Protein AF-Q1G147-F1 (afdb_monomer_lite)

Sequence (194 aa):
MKRQKSMYQVNEQDKTPEKQLNELEVSNLPEKEFRIMIVKMIQDLGKRMEVKIKKMQEMFNKDLEELKNEHLEELKNKQTEMNNTITEMKNTLEGINSRITEAEERISDLEDRKVEFTASEQNKEERMKRNEDSLRDFWNNIKRTNIHIIGVLEGEEREIVPEKISEVIIVKNFPNMGKETATQVQKHRESQAG

Radius of gyration: 64.69 Å; chains: 1; bounding box: 109×34×164 Å

Secondary structure (DSSP, 8-state):
-------------------PPPHHHHTTS-HHHHHHHHHHHHHHHHHHHHHHHHHHHHHHHHHHHHHHHHHHHHHHHHHHHHHHHHHHHHHHHHHHHHHHHHHHHHHHHHHHHHHHHHHHHHHHHHHHHHHHHHHHHHHHHHHTTPPP---------S---HHHHHHHHHHHH-TTGGGT--------------

pLDDT: mean 84.5, std 16.96, range [40.28, 98.75]

Structure (mmCIF, N/CA/C/O backbone):
data_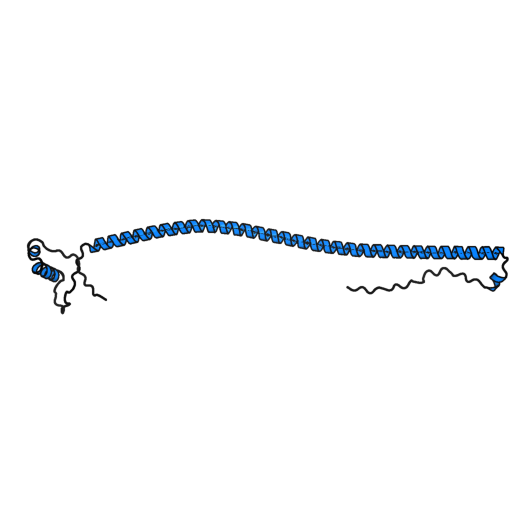AF-Q1G147-F1
#
_entry.id   AF-Q1G147-F1
#
loop_
_atom_site.group_PDB
_atom_site.id
_atom_site.type_symbol
_atom_site.label_atom_id
_atom_site.label_alt_id
_atom_site.label_comp_id
_atom_site.label_asym_id
_atom_site.label_entity_id
_atom_site.label_seq_id
_atom_site.pdbx_PDB_ins_code
_atom_site.Cartn_x
_atom_site.Cartn_y
_atom_site.Cartn_z
_atom_site.occupancy
_atom_site.B_iso_or_equiv
_atom_site.auth_seq_id
_atom_site.auth_comp_id
_atom_site.auth_asym_id
_atom_site.auth_atom_id
_atom_site.pdbx_PDB_model_num
ATOM 1 N N . MET A 1 1 ? -17.937 -16.036 24.895 1.00 40.28 1 MET A N 1
ATOM 2 C CA . MET A 1 1 ? -18.432 -17.187 25.688 1.00 40.28 1 MET A CA 1
ATOM 3 C C . MET A 1 1 ? -19.792 -16.825 26.267 1.00 40.28 1 MET A C 1
ATOM 5 O O . MET A 1 1 ? -19.917 -15.750 26.835 1.00 40.28 1 MET A O 1
ATOM 9 N N . LYS A 1 2 ? -20.825 -17.657 26.084 1.00 46.66 2 LYS A N 1
ATOM 10 C CA . LYS A 1 2 ? -22.154 -17.420 26.673 1.00 46.66 2 LYS A CA 1
ATOM 11 C C . LYS A 1 2 ? -22.087 -17.738 28.170 1.00 46.66 2 LYS A C 1
ATOM 13 O O . LYS A 1 2 ? -21.931 -18.905 28.518 1.00 46.66 2 LYS A O 1
ATOM 18 N N . ARG A 1 3 ? -22.186 -16.737 29.051 1.00 53.28 3 ARG A N 1
ATOM 19 C CA . ARG A 1 3 ? -22.356 -16.984 30.491 1.00 53.28 3 ARG A CA 1
ATOM 20 C C . ARG A 1 3 ? -23.831 -17.263 30.783 1.00 53.28 3 ARG A C 1
ATOM 22 O O . ARG A 1 3 ? -24.694 -16.420 30.551 1.00 53.28 3 ARG A O 1
ATOM 29 N N . GLN A 1 4 ? -24.101 -18.480 31.257 1.00 47.50 4 GLN A N 1
ATOM 30 C CA . GLN A 1 4 ? -25.338 -18.850 31.942 1.00 47.50 4 GLN A CA 1
ATOM 31 C C . GLN A 1 4 ? -25.603 -17.827 33.053 1.00 47.50 4 GLN A C 1
ATOM 33 O O . GLN A 1 4 ? -24.750 -17.619 33.914 1.00 47.50 4 GLN A O 1
ATOM 38 N N . LYS A 1 5 ? -26.781 -17.194 33.037 1.00 50.56 5 LYS A N 1
ATOM 39 C CA . LYS A 1 5 ? -27.277 -16.428 34.184 1.00 50.56 5 LYS A CA 1
ATOM 40 C C . LYS A 1 5 ? -27.421 -17.399 35.356 1.00 50.56 5 LYS A C 1
ATOM 42 O O . LYS A 1 5 ? -28.339 -18.216 35.363 1.00 50.56 5 LYS A O 1
ATOM 47 N N . SER A 1 6 ? -26.506 -17.324 36.319 1.00 44.97 6 SER A N 1
ATOM 48 C CA . SER A 1 6 ? -26.700 -17.935 37.630 1.00 44.97 6 SER A CA 1
ATOM 49 C C . SER A 1 6 ? -27.894 -17.239 38.276 1.00 44.97 6 SER A C 1
ATOM 51 O O . SER A 1 6 ? -27.830 -16.064 38.632 1.00 44.97 6 SER A O 1
ATOM 53 N N . MET A 1 7 ? -29.020 -17.945 38.343 1.00 41.78 7 MET A N 1
ATOM 54 C CA . MET A 1 7 ? -30.199 -17.537 39.094 1.00 41.78 7 MET A CA 1
ATOM 55 C C . MET A 1 7 ? -29.832 -17.661 40.573 1.00 41.78 7 MET A C 1
ATOM 57 O O . MET A 1 7 ? -29.929 -18.741 41.152 1.00 41.78 7 MET A O 1
ATOM 61 N N . TYR A 1 8 ? -29.298 -16.587 41.157 1.00 56.34 8 TYR A N 1
ATOM 62 C CA . TYR A 1 8 ? -28.877 -16.606 42.551 1.00 56.34 8 TYR A CA 1
ATOM 63 C C . TYR A 1 8 ? -30.103 -16.754 43.449 1.00 56.34 8 TYR A C 1
ATOM 65 O O . TYR A 1 8 ? -30.950 -15.867 43.553 1.00 56.34 8 TYR A O 1
ATOM 73 N N . GLN A 1 9 ? -30.181 -17.926 44.077 1.00 46.31 9 GLN A N 1
ATOM 74 C CA . GLN A 1 9 ? -31.035 -18.195 45.219 1.00 46.31 9 GLN A CA 1
ATOM 75 C C . GLN A 1 9 ? -30.699 -17.163 46.298 1.00 46.31 9 GLN A C 1
ATOM 77 O O . GLN A 1 9 ? -29.549 -17.042 46.722 1.00 46.31 9 GLN A O 1
ATOM 82 N N . VAL A 1 10 ? -31.701 -16.400 46.727 1.00 41.19 10 VAL A N 1
ATOM 83 C CA . VAL A 1 10 ? -31.601 -15.576 47.930 1.00 41.19 10 VAL A CA 1
ATOM 84 C C . VAL A 1 10 ? -31.345 -16.539 49.088 1.00 41.19 10 VAL A C 1
ATOM 86 O O . VAL A 1 10 ? -32.254 -17.241 49.519 1.00 41.19 10 VAL A O 1
ATOM 89 N N . ASN A 1 11 ? -30.098 -16.621 49.555 1.00 43.62 11 ASN A N 1
ATOM 90 C CA . ASN A 1 11 ? -29.750 -17.400 50.739 1.00 43.62 11 ASN A CA 1
ATOM 91 C C . ASN A 1 11 ? -30.577 -16.884 51.928 1.00 43.62 11 ASN A C 1
ATOM 93 O O . ASN A 1 11 ? -30.345 -15.780 52.425 1.00 43.62 11 ASN A O 1
ATOM 97 N N . GLU A 1 12 ? -31.523 -17.702 52.398 1.00 44.59 12 GLU A N 1
ATOM 98 C CA . GLU A 1 12 ? -32.353 -17.499 53.597 1.00 44.59 12 GLU A CA 1
ATOM 99 C C . GLU A 1 12 ? -31.551 -17.590 54.916 1.00 44.59 12 GLU A C 1
ATOM 101 O O . GLU A 1 12 ? -32.031 -18.134 55.911 1.00 44.59 12 GLU A O 1
ATOM 106 N N . GLN A 1 13 ? -30.306 -17.111 54.962 1.00 46.78 13 GLN A N 1
ATOM 107 C CA . GLN A 1 13 ? -29.441 -17.319 56.132 1.00 46.78 13 GLN A CA 1
ATOM 108 C C . GLN A 1 13 ? -29.465 -16.196 57.178 1.00 46.78 13 GLN A C 1
ATOM 110 O O . GLN A 1 13 ? -28.851 -16.352 58.224 1.00 46.78 13 GLN A O 1
ATOM 115 N N . ASP A 1 14 ? -30.261 -15.140 56.993 1.00 48.28 14 ASP A N 1
ATOM 116 C CA . ASP A 1 14 ? -30.548 -14.156 58.053 1.00 48.28 14 ASP A CA 1
ATOM 117 C C . ASP A 1 14 ? -31.973 -14.349 58.600 1.00 48.28 14 ASP A C 1
ATOM 119 O O . ASP A 1 14 ? -32.828 -13.461 58.518 1.00 48.28 14 ASP A O 1
ATOM 123 N N . LYS A 1 15 ? -32.264 -15.535 59.156 1.00 56.09 15 LYS A N 1
ATOM 124 C CA . LYS A 1 15 ? -33.464 -15.721 59.986 1.00 56.09 15 LYS A CA 1
ATOM 125 C C . LYS A 1 15 ? -33.225 -15.025 61.323 1.00 56.09 15 LYS A C 1
ATOM 127 O O . LYS A 1 15 ? -32.748 -15.619 62.285 1.00 56.09 15 LYS A O 1
ATOM 132 N N . THR A 1 16 ? -33.555 -13.735 61.375 1.00 53.16 16 THR A N 1
ATOM 133 C CA . THR A 1 16 ? -33.826 -13.068 62.653 1.00 53.16 16 THR A CA 1
ATOM 134 C C . THR A 1 16 ? -34.913 -13.885 63.362 1.00 53.16 16 THR A C 1
ATOM 136 O O . THR A 1 16 ? -35.882 -14.246 62.692 1.00 53.16 16 THR A O 1
ATOM 139 N N . PRO A 1 17 ? -34.782 -14.219 64.661 1.00 53.00 17 PRO A N 1
ATOM 140 C CA . PRO A 1 17 ? -35.748 -15.084 65.328 1.00 53.00 17 PRO A CA 1
ATOM 141 C C . PRO A 1 17 ? -37.148 -14.476 65.221 1.00 53.00 17 PRO A C 1
ATOM 143 O O . PRO A 1 17 ? -37.405 -13.399 65.764 1.00 53.00 17 PRO A O 1
ATOM 146 N N . GLU A 1 18 ? -38.049 -15.141 64.499 1.00 57.69 18 GLU A N 1
ATOM 147 C CA . GLU A 1 18 ? -39.461 -14.781 64.510 1.00 57.69 18 GLU A CA 1
ATOM 148 C C . GLU A 1 18 ? -40.001 -15.109 65.899 1.00 57.69 18 GLU A C 1
ATOM 150 O O . GLU A 1 18 ? -40.207 -16.270 66.250 1.00 57.69 18 GLU A O 1
ATOM 155 N N . LYS A 1 19 ? -40.207 -14.077 66.723 1.00 62.44 19 LYS A N 1
ATOM 156 C CA . LYS A 1 19 ? -41.013 -14.212 67.935 1.00 62.44 19 LYS A CA 1
ATOM 157 C C . LYS A 1 19 ? -42.451 -14.490 67.505 1.00 62.44 19 LYS A C 1
ATOM 159 O O . LYS A 1 19 ? -43.199 -13.560 67.212 1.00 62.44 19 LYS A O 1
ATOM 164 N N . GLN A 1 20 ? -42.813 -15.767 67.434 1.00 59.72 20 GLN A N 1
ATOM 165 C CA . GLN A 1 20 ? -44.201 -16.186 67.286 1.00 59.72 20 GLN A CA 1
ATOM 166 C C . GLN A 1 20 ? -44.942 -15.857 68.586 1.00 59.72 20 GLN A C 1
ATOM 168 O O . GLN A 1 20 ? -44.523 -16.275 69.664 1.00 59.72 20 GLN A O 1
ATOM 173 N N . LEU A 1 21 ? -45.998 -15.053 68.485 1.00 63.59 21 LEU A N 1
ATOM 174 C CA . LEU A 1 21 ? -46.881 -14.721 69.602 1.00 63.59 21 LEU A CA 1
ATOM 175 C C . LEU A 1 21 ? -48.012 -15.745 69.674 1.00 63.59 21 LEU A C 1
ATOM 177 O O . LEU A 1 21 ? -48.572 -16.130 68.650 1.00 63.59 21 LEU A O 1
ATOM 181 N N . ASN A 1 22 ? -48.347 -16.179 70.884 1.00 70.00 22 ASN A N 1
ATOM 182 C CA . ASN A 1 22 ? -49.469 -17.069 71.147 1.00 70.00 22 ASN A CA 1
ATOM 183 C C . ASN A 1 22 ? -50.779 -16.269 71.234 1.00 70.00 22 ASN A C 1
ATOM 185 O O . ASN A 1 22 ? -50.925 -15.309 71.987 1.00 70.00 22 ASN A O 1
ATOM 189 N N . GLU A 1 23 ? -51.763 -16.700 70.452 1.00 64.69 23 GLU A N 1
ATOM 190 C CA . GLU A 1 23 ? -53.055 -16.027 70.271 1.00 64.69 23 GLU A CA 1
ATOM 191 C C . GLU A 1 23 ? -53.826 -15.829 71.597 1.00 64.69 23 GLU A C 1
ATOM 193 O O . GLU A 1 23 ? -54.497 -14.815 71.781 1.00 64.69 23 GLU A O 1
ATOM 198 N N . LEU A 1 24 ? -53.638 -16.745 72.562 1.00 62.62 24 LEU A N 1
ATOM 199 C CA . LEU A 1 24 ? -54.273 -16.739 73.889 1.00 62.62 24 LEU A CA 1
ATOM 200 C C . LEU A 1 24 ? -53.704 -15.680 74.862 1.00 62.62 24 LEU A C 1
ATOM 202 O O . LEU A 1 24 ? -54.422 -15.216 75.747 1.00 62.62 24 LEU A O 1
ATOM 206 N N . GLU A 1 25 ? -52.428 -15.289 74.740 1.00 66.00 25 GLU A N 1
ATOM 207 C CA . GLU A 1 25 ? -51.867 -14.190 75.553 1.00 66.00 25 GLU A CA 1
ATOM 208 C C . GLU A 1 25 ? -52.259 -12.830 74.974 1.00 66.00 25 GLU A C 1
ATOM 210 O O . GLU A 1 25 ? -52.493 -11.884 75.724 1.00 66.00 25 GLU A O 1
ATOM 215 N N . VAL A 1 26 ? -52.405 -12.741 73.647 1.00 74.88 26 VAL A N 1
ATOM 216 C CA . VAL A 1 26 ? -52.803 -11.508 72.956 1.00 74.88 26 VAL A CA 1
ATOM 217 C C . VAL A 1 26 ? -54.247 -11.116 73.276 1.00 74.88 26 VAL A C 1
ATOM 219 O O . VAL A 1 26 ? -54.523 -9.933 73.476 1.00 74.88 26 VAL A O 1
ATOM 222 N N . SER A 1 27 ? -55.161 -12.088 73.377 1.00 73.25 27 SER A N 1
ATOM 223 C CA . SER A 1 27 ? -56.589 -11.847 73.638 1.00 73.25 27 SER A CA 1
ATOM 224 C C . SER A 1 27 ? -56.905 -11.346 75.053 1.00 73.25 27 SER A C 1
ATOM 226 O O . SER A 1 27 ? -57.997 -10.832 75.278 1.00 73.25 27 SER A O 1
ATOM 228 N N . ASN A 1 28 ? -55.975 -11.494 76.003 1.00 81.25 28 ASN A N 1
ATOM 229 C CA . ASN A 1 28 ? -56.163 -11.129 77.413 1.00 81.25 28 ASN A CA 1
ATOM 230 C C . ASN A 1 28 ? -55.449 -9.821 77.816 1.00 81.25 28 ASN A C 1
ATOM 232 O O . ASN A 1 28 ? -55.492 -9.434 78.985 1.00 81.25 28 ASN A O 1
ATOM 236 N N . LEU A 1 29 ? -54.785 -9.137 76.876 1.00 84.44 29 LEU A N 1
ATOM 237 C CA . LEU A 1 29 ? -54.038 -7.906 77.155 1.00 84.44 29 LEU A CA 1
ATOM 238 C C . LEU A 1 29 ? -54.965 -6.691 77.352 1.00 84.44 29 LEU A C 1
ATOM 240 O O . LEU A 1 29 ? -55.891 -6.483 76.565 1.00 84.44 29 LEU A O 1
ATOM 244 N N . PRO A 1 30 ? -54.678 -5.805 78.325 1.00 90.56 30 PRO A N 1
ATOM 245 C CA . PRO A 1 30 ? -55.293 -4.484 78.393 1.00 90.56 30 PRO A CA 1
ATOM 246 C C . PRO A 1 30 ? -55.032 -3.673 77.114 1.00 90.56 30 PRO A C 1
ATOM 248 O O . PRO A 1 30 ? -53.919 -3.662 76.588 1.00 90.56 30 PRO A O 1
ATOM 251 N N . GLU A 1 31 ? -56.022 -2.898 76.662 1.00 87.06 31 GLU A N 1
ATOM 252 C CA . GLU A 1 31 ? -55.984 -2.101 75.417 1.00 87.06 31 GLU A CA 1
ATOM 253 C C . GLU A 1 31 ? -54.691 -1.278 75.237 1.00 87.06 31 GLU A C 1
ATOM 255 O O . GLU A 1 31 ? -54.117 -1.197 74.149 1.00 87.06 31 GLU A O 1
ATOM 260 N N . LYS A 1 32 ? -54.188 -0.668 76.319 1.00 89.88 32 LYS A N 1
ATOM 261 C CA . LYS A 1 32 ? -52.950 0.126 76.293 1.00 89.88 32 LYS A CA 1
ATOM 262 C C . LYS A 1 32 ? -51.723 -0.731 75.960 1.00 89.88 32 LYS A C 1
ATOM 264 O O . LYS A 1 32 ? -50.854 -0.287 75.212 1.00 89.88 32 LYS A O 1
ATOM 269 N N . GLU A 1 33 ? -51.645 -1.936 76.513 1.00 87.12 33 GLU A N 1
ATOM 270 C CA . GLU A 1 33 ? -50.535 -2.867 76.295 1.00 87.12 33 GLU A CA 1
ATOM 271 C C . GLU A 1 33 ? -50.604 -3.482 74.898 1.00 87.12 33 GLU A C 1
ATOM 273 O O . GLU A 1 33 ? -49.581 -3.557 74.214 1.00 87.12 33 GLU A O 1
ATOM 278 N N . PHE A 1 34 ? -51.814 -3.794 74.425 1.00 87.12 34 PHE A N 1
ATOM 279 C CA . PHE A 1 34 ? -52.052 -4.219 73.048 1.00 87.12 34 PHE A CA 1
ATOM 280 C C . PHE A 1 34 ? -51.566 -3.16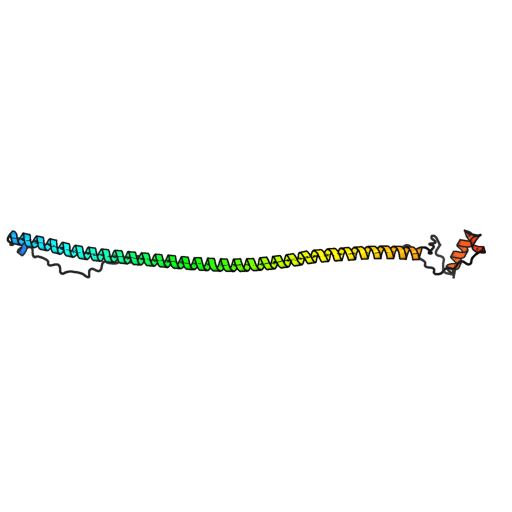7 72.037 1.00 87.12 34 PHE A C 1
ATOM 282 O O . PHE A 1 34 ? -50.791 -3.480 71.132 1.00 87.12 34 PHE A O 1
ATOM 289 N N . ARG A 1 35 ? -51.912 -1.885 72.232 1.00 90.50 35 ARG A N 1
ATOM 290 C CA . ARG A 1 35 ? -51.420 -0.786 71.375 1.00 90.50 35 ARG A CA 1
ATOM 291 C C . ARG A 1 35 ? -49.896 -0.677 71.372 1.00 90.50 35 ARG A C 1
ATOM 293 O O . ARG A 1 35 ? -49.302 -0.496 70.311 1.00 90.50 35 ARG A O 1
ATOM 300 N N . ILE A 1 36 ? -49.252 -0.808 72.535 1.00 91.25 36 ILE A N 1
ATOM 301 C CA . ILE A 1 36 ? -47.783 -0.791 72.643 1.00 91.25 36 ILE A CA 1
ATOM 302 C C . ILE A 1 36 ? -47.168 -1.971 71.878 1.00 91.25 36 ILE A C 1
ATOM 304 O O . ILE A 1 36 ? -46.153 -1.796 71.200 1.00 91.25 36 ILE A O 1
ATOM 308 N N . MET A 1 37 ? -47.772 -3.157 71.962 1.00 88.44 37 MET A N 1
ATOM 309 C CA . MET A 1 37 ? -47.321 -4.344 71.237 1.00 88.44 37 MET A CA 1
ATOM 310 C C . MET A 1 37 ? -47.401 -4.150 69.718 1.00 88.44 37 MET A C 1
ATOM 312 O O . MET A 1 37 ? -46.406 -4.388 69.035 1.00 88.44 37 MET A O 1
ATOM 316 N N . ILE A 1 38 ? -48.521 -3.635 69.195 1.00 89.25 38 ILE A N 1
ATOM 317 C CA . ILE A 1 38 ? -48.683 -3.336 67.761 1.00 89.25 38 ILE A CA 1
ATOM 318 C C . ILE A 1 38 ? -47.632 -2.329 67.280 1.00 89.25 38 ILE A C 1
ATOM 320 O O . ILE A 1 38 ? -46.985 -2.550 66.256 1.00 89.25 38 ILE A O 1
ATOM 324 N N . VAL A 1 39 ? -47.398 -1.252 68.038 1.00 92.88 39 VAL A N 1
ATOM 325 C CA . VAL A 1 39 ? -46.371 -0.255 67.691 1.00 92.88 39 VAL A CA 1
ATOM 326 C C . VAL A 1 39 ? -44.980 -0.891 67.629 1.00 92.88 39 VAL A C 1
ATOM 328 O O . VAL A 1 39 ? -44.249 -0.651 66.667 1.00 92.88 39 VAL A O 1
ATOM 331 N N . LYS A 1 40 ? -44.618 -1.742 68.599 1.00 90.56 40 LYS A N 1
ATOM 332 C CA . LYS A 1 40 ? -43.333 -2.464 68.591 1.00 90.56 40 LYS A CA 1
ATOM 333 C C . LYS A 1 40 ? -43.206 -3.394 67.383 1.00 90.56 40 LYS A C 1
ATOM 335 O O . LYS A 1 40 ? -42.168 -3.389 66.730 1.00 90.56 40 LYS A O 1
ATOM 340 N N . MET A 1 41 ? -44.262 -4.131 67.038 1.00 88.44 41 MET A N 1
ATOM 341 C CA . MET A 1 41 ? -44.270 -5.011 65.863 1.00 88.44 41 MET A CA 1
ATOM 342 C C . MET A 1 41 ? -44.056 -4.244 64.557 1.00 88.44 41 MET A C 1
ATOM 344 O O . MET A 1 41 ? -43.255 -4.669 63.724 1.00 88.44 41 MET A O 1
ATOM 348 N N . ILE A 1 42 ? -44.733 -3.104 64.391 1.00 91.62 42 ILE A N 1
ATOM 349 C CA . ILE A 1 42 ? -44.577 -2.239 63.215 1.00 91.62 42 ILE A CA 1
ATOM 350 C C . ILE A 1 42 ? -43.152 -1.675 63.151 1.00 91.62 42 ILE A C 1
ATOM 352 O O . ILE A 1 42 ? -42.536 -1.692 62.087 1.00 91.62 42 ILE A O 1
ATOM 356 N N . GLN A 1 43 ? -42.597 -1.223 64.280 1.00 93.25 43 GLN A N 1
ATOM 357 C CA . GLN A 1 43 ? -41.217 -0.729 64.347 1.00 93.25 43 GLN A CA 1
ATOM 358 C C . GLN A 1 43 ? -40.194 -1.818 64.001 1.00 93.25 43 GLN A C 1
ATOM 360 O O . GLN A 1 43 ? -39.265 -1.565 63.233 1.00 93.25 43 GLN A O 1
ATOM 365 N N . ASP A 1 44 ? -40.364 -3.030 64.529 1.00 90.94 44 ASP A N 1
ATOM 366 C CA . ASP A 1 44 ? -39.476 -4.157 64.240 1.00 90.94 44 ASP A CA 1
ATOM 367 C C . ASP A 1 44 ? -39.580 -4.594 62.774 1.00 90.94 44 ASP A C 1
ATOM 369 O O . ASP A 1 44 ? -38.563 -4.888 62.143 1.00 90.94 44 ASP A O 1
ATOM 373 N N . LEU A 1 45 ? -40.788 -4.585 62.200 1.00 92.06 45 LEU A N 1
ATOM 374 C CA . LEU A 1 45 ? -40.990 -4.825 60.772 1.00 92.06 45 LEU A CA 1
ATOM 375 C C . LEU A 1 45 ? -40.290 -3.755 59.924 1.00 92.06 45 LEU A C 1
ATOM 377 O O . LEU A 1 45 ? -39.575 -4.109 58.987 1.00 92.06 45 LEU A O 1
ATOM 381 N N . GLY A 1 46 ? -40.432 -2.476 60.287 1.00 94.75 46 GLY A N 1
ATOM 382 C CA . GLY A 1 46 ? -39.759 -1.358 59.625 1.00 94.75 46 GLY A CA 1
ATOM 383 C C . GLY A 1 46 ? -38.237 -1.514 59.622 1.00 94.75 46 GLY A C 1
ATOM 384 O O . GLY A 1 46 ? -37.619 -1.436 58.563 1.00 94.75 46 GLY A O 1
ATOM 385 N N . LYS A 1 47 ? -37.637 -1.855 60.771 1.00 94.88 47 LYS A N 1
ATOM 386 C CA . LYS A 1 47 ? -36.190 -2.124 60.880 1.00 94.88 47 LYS A CA 1
ATOM 387 C C . LYS A 1 47 ? -35.751 -3.295 59.998 1.00 94.88 47 LYS A C 1
ATOM 389 O O . LYS A 1 47 ? -34.748 -3.192 59.295 1.00 94.88 47 LYS A O 1
ATOM 394 N N . ARG A 1 48 ? -36.500 -4.409 60.001 1.00 92.75 48 ARG A N 1
ATOM 395 C CA . ARG A 1 48 ? -36.197 -5.573 59.145 1.00 92.75 48 ARG A CA 1
ATOM 396 C C . ARG A 1 48 ? -36.280 -5.223 57.659 1.00 92.75 48 ARG A C 1
ATOM 398 O O . ARG A 1 48 ? -35.432 -5.663 56.883 1.00 92.75 48 ARG A O 1
ATOM 405 N N . MET A 1 49 ? -37.284 -4.442 57.260 1.00 95.88 49 MET A N 1
ATOM 406 C CA . MET A 1 49 ? -37.422 -3.964 55.883 1.00 95.88 49 MET A CA 1
ATOM 407 C C . MET A 1 49 ? -36.267 -3.045 55.492 1.00 95.88 49 MET A C 1
ATOM 409 O O . MET A 1 49 ? -35.699 -3.225 54.420 1.00 95.88 49 MET A O 1
ATOM 413 N N . GLU A 1 50 ? -35.873 -2.117 56.363 1.00 96.19 50 GLU A N 1
ATOM 414 C CA . GLU A 1 50 ? -34.771 -1.194 56.095 1.00 96.19 50 GLU A CA 1
ATOM 415 C C . GLU A 1 50 ? -33.444 -1.933 55.869 1.00 96.19 50 GLU A C 1
ATOM 417 O O . GLU A 1 50 ? -32.735 -1.645 54.906 1.00 96.19 50 GLU A O 1
ATOM 422 N N . VAL A 1 51 ? -33.136 -2.943 56.692 1.00 95.56 51 VAL A N 1
ATOM 423 C CA . VAL A 1 51 ? -31.942 -3.788 56.507 1.00 95.56 51 VAL A CA 1
ATOM 424 C C . VAL A 1 51 ? -31.993 -4.540 55.173 1.00 95.56 51 VAL A C 1
ATOM 426 O O . VAL A 1 51 ? -31.000 -4.563 54.446 1.00 95.56 51 VAL A O 1
ATOM 429 N N . LYS A 1 52 ? -33.147 -5.120 54.809 1.00 94.81 52 LYS A N 1
ATOM 430 C CA . LYS A 1 52 ? -33.313 -5.809 53.516 1.00 94.81 52 LYS A CA 1
ATOM 431 C C . LYS A 1 52 ? -33.148 -4.856 52.327 1.00 94.81 52 LYS A C 1
ATOM 433 O O . LYS A 1 52 ? -32.501 -5.233 51.353 1.00 94.81 52 LYS A O 1
ATOM 438 N N . ILE A 1 53 ? -33.688 -3.638 52.410 1.00 96.81 53 ILE A N 1
ATOM 439 C CA . ILE A 1 53 ? -33.546 -2.608 51.369 1.00 96.81 53 ILE A CA 1
ATOM 440 C C . ILE A 1 53 ? -32.079 -2.195 51.220 1.00 96.81 53 ILE A C 1
ATOM 442 O O . ILE A 1 53 ? -31.580 -2.176 50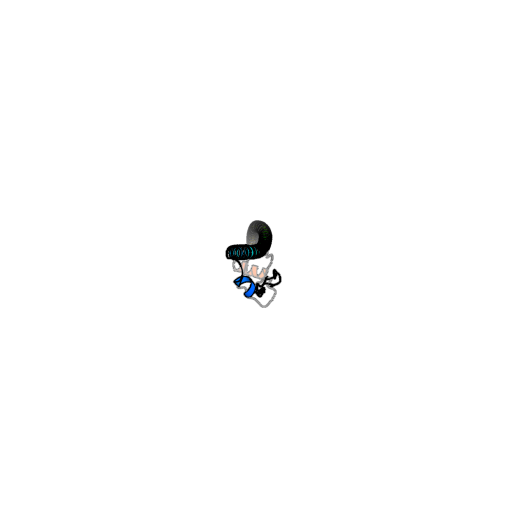.098 1.00 96.81 53 ILE A O 1
ATOM 446 N N . LYS A 1 54 ? -31.367 -1.940 52.326 1.00 96.75 54 LYS A N 1
ATOM 447 C CA . LYS A 1 54 ? -29.935 -1.593 52.291 1.00 96.75 54 LYS A CA 1
ATOM 448 C C . LYS A 1 54 ? -29.098 -2.700 51.652 1.00 96.75 54 LYS A C 1
ATOM 450 O O . LYS A 1 54 ? -28.353 -2.430 50.718 1.00 96.75 54 LYS A O 1
ATOM 455 N N . LYS A 1 55 ? -29.299 -3.957 52.065 1.00 96.25 55 LYS A N 1
ATOM 456 C CA . LYS A 1 55 ? -28.596 -5.120 51.492 1.00 96.25 55 LYS A CA 1
ATOM 457 C C . LYS A 1 55 ? -28.865 -5.275 49.990 1.00 96.25 55 LYS A C 1
ATOM 459 O O . LYS A 1 55 ? -27.960 -5.587 49.222 1.00 96.25 55 LYS A O 1
ATOM 464 N N . MET A 1 56 ? -30.104 -5.027 49.563 1.00 96.88 56 MET A N 1
ATOM 465 C CA . MET A 1 56 ? -30.481 -5.043 48.149 1.00 96.88 56 MET A CA 1
ATOM 466 C C . MET A 1 56 ? -29.800 -3.912 47.366 1.00 96.88 56 MET A C 1
ATOM 468 O O . MET A 1 56 ? -29.272 -4.161 46.286 1.00 96.88 56 MET A O 1
ATOM 472 N N . GLN A 1 57 ? -29.772 -2.691 47.908 1.00 97.62 57 GLN A N 1
ATOM 473 C CA . GLN A 1 57 ? -29.072 -1.556 47.297 1.00 97.62 57 GLN A CA 1
ATOM 474 C C . GLN A 1 57 ? -27.566 -1.813 47.170 1.00 97.62 57 GLN A C 1
ATOM 476 O O . GLN A 1 57 ? -26.992 -1.541 46.121 1.00 97.62 57 GLN A O 1
ATOM 481 N N . GLU A 1 58 ? -26.933 -2.372 48.203 1.00 97.00 58 GLU A N 1
ATOM 482 C CA . GLU A 1 58 ? -25.512 -2.737 48.182 1.00 97.00 58 GLU A CA 1
ATOM 483 C C . GLU A 1 58 ? -25.205 -3.783 47.105 1.00 97.00 58 GLU A C 1
ATOM 485 O O . GLU A 1 58 ? -24.255 -3.605 46.342 1.00 97.00 58 GLU A O 1
ATOM 490 N N . MET A 1 59 ? -26.030 -4.832 46.990 1.00 96.38 59 MET A N 1
ATOM 491 C CA . MET A 1 59 ? -25.900 -5.822 45.916 1.00 96.38 59 MET A CA 1
ATOM 492 C C . MET A 1 59 ? -26.042 -5.187 44.530 1.00 96.38 59 MET A C 1
ATOM 494 O O . MET A 1 59 ? -25.175 -5.387 43.687 1.00 96.38 59 MET A O 1
ATOM 498 N N . PHE A 1 60 ? -27.090 -4.388 44.299 1.00 96.81 60 PHE A N 1
ATOM 499 C CA . PHE A 1 60 ? -27.295 -3.744 42.999 1.00 96.81 60 PHE A CA 1
ATOM 500 C C . PHE A 1 60 ? -26.148 -2.806 42.621 1.00 96.81 60 PHE A C 1
ATOM 502 O O . PHE A 1 60 ? -25.718 -2.801 41.471 1.00 96.81 60 PHE A O 1
ATOM 509 N N . ASN A 1 61 ? -25.637 -2.028 43.576 1.00 97.38 61 ASN A N 1
ATOM 510 C CA . ASN A 1 61 ? -24.508 -1.134 43.331 1.00 97.38 61 ASN A CA 1
ATOM 511 C C . ASN A 1 61 ? -23.235 -1.915 43.000 1.00 97.38 61 ASN A C 1
ATOM 513 O O . ASN A 1 61 ? -22.494 -1.520 42.102 1.00 97.38 61 ASN A O 1
ATOM 517 N N . LYS A 1 62 ? -22.995 -3.032 43.696 1.00 97.31 62 LYS A N 1
ATOM 518 C CA . LYS A 1 62 ? -21.857 -3.907 43.419 1.00 97.31 62 LYS A CA 1
ATOM 519 C C . LYS A 1 62 ? -21.946 -4.512 42.017 1.00 97.31 62 LYS A C 1
ATOM 521 O O . LYS A 1 62 ? -20.987 -4.390 41.262 1.00 97.31 62 LYS A O 1
ATOM 526 N N . ASP A 1 63 ? -23.090 -5.086 41.653 1.00 96.88 63 ASP A N 1
ATOM 527 C CA . ASP A 1 63 ? -23.302 -5.682 40.328 1.00 96.88 63 ASP A CA 1
ATOM 528 C C . ASP A 1 63 ? -23.151 -4.635 39.210 1.00 96.88 63 ASP A C 1
ATOM 530 O O . ASP A 1 63 ? -22.593 -4.916 38.148 1.00 96.88 63 ASP A O 1
ATOM 534 N N . LEU A 1 64 ? -23.619 -3.404 39.449 1.00 97.62 64 LEU A N 1
ATOM 535 C CA . LEU A 1 64 ? -23.500 -2.301 38.497 1.00 97.62 64 LEU A CA 1
ATOM 536 C C . LEU A 1 64 ? -22.047 -1.845 38.313 1.00 97.62 64 LEU A C 1
ATOM 538 O O . LEU A 1 64 ? -21.626 -1.608 37.180 1.00 97.62 64 LEU A O 1
ATOM 542 N N . GLU A 1 65 ? -21.274 -1.744 39.395 1.00 97.38 65 GLU A N 1
ATOM 543 C CA . GLU A 1 65 ? -19.845 -1.423 39.316 1.00 97.38 65 GLU A CA 1
ATOM 544 C C . GLU A 1 65 ? -19.037 -2.554 38.667 1.00 97.38 65 GLU A C 1
ATOM 546 O O . GLU A 1 65 ? -18.171 -2.283 37.837 1.00 97.38 65 GLU A O 1
ATOM 551 N N . GLU A 1 66 ? -19.338 -3.821 38.962 1.00 97.50 66 GLU A N 1
ATOM 552 C CA . GLU A 1 66 ? -18.697 -4.962 38.295 1.00 97.50 66 GLU A CA 1
ATOM 553 C C . GLU A 1 66 ? -18.955 -4.946 36.783 1.00 97.50 66 GLU A C 1
ATOM 555 O O . GLU A 1 66 ? -18.004 -5.004 36.001 1.00 97.50 66 GLU A O 1
ATOM 560 N N . LEU A 1 67 ? -20.212 -4.764 36.360 1.00 97.38 67 LEU A N 1
ATOM 561 C CA . LEU A 1 67 ? -20.577 -4.685 34.943 1.00 97.38 67 LEU A CA 1
ATOM 562 C C . LEU A 1 67 ? -19.891 -3.508 34.235 1.00 97.38 67 LEU A C 1
ATOM 564 O O . LEU A 1 67 ? -19.408 -3.633 33.108 1.00 97.38 67 LEU A O 1
ATOM 568 N N . LYS A 1 68 ? -19.847 -2.347 34.894 1.00 98.06 68 LYS A N 1
ATOM 569 C CA . LYS A 1 68 ? -19.199 -1.145 34.363 1.00 98.06 68 LYS A CA 1
ATOM 570 C C . LYS A 1 68 ? -17.699 -1.358 34.180 1.00 98.06 68 LYS A C 1
ATOM 572 O O . LYS A 1 68 ? -17.164 -0.970 33.143 1.00 98.06 68 LYS A O 1
ATOM 577 N N . ASN A 1 69 ? -17.037 -1.980 35.152 1.00 97.56 69 ASN A N 1
ATOM 578 C CA . ASN A 1 69 ? -15.610 -2.276 35.077 1.00 97.56 69 ASN A CA 1
ATOM 579 C C . ASN A 1 69 ? -15.305 -3.324 33.998 1.00 97.56 69 ASN A C 1
ATOM 581 O O . ASN A 1 69 ? -14.364 -3.130 33.233 1.00 97.56 69 ASN A O 1
ATOM 585 N N . GLU A 1 70 ? -16.121 -4.376 33.867 1.00 97.69 70 GLU A N 1
ATOM 586 C CA . GLU A 1 70 ? -15.965 -5.391 32.812 1.00 97.69 70 GLU A CA 1
ATOM 587 C C . GLU A 1 70 ? -16.073 -4.765 31.412 1.00 97.69 70 GLU A C 1
ATOM 589 O O . GLU A 1 70 ? -15.182 -4.944 30.580 1.00 97.69 70 GLU A O 1
ATOM 594 N N . HIS A 1 71 ? -17.107 -3.952 31.167 1.00 97.56 71 HIS A N 1
ATOM 595 C CA . HIS A 1 71 ? -17.259 -3.250 29.889 1.00 97.56 71 HIS A CA 1
ATOM 596 C C . HIS A 1 71 ? -16.144 -2.229 29.630 1.00 97.56 71 HIS A C 1
ATOM 598 O O . HIS A 1 71 ? -15.710 -2.068 28.488 1.00 97.56 71 HIS A O 1
ATOM 604 N N . LEU A 1 72 ? -15.677 -1.525 30.666 1.00 98.25 72 LEU A N 1
ATOM 605 C CA . LEU A 1 72 ? -14.591 -0.557 30.530 1.00 98.25 72 LEU A CA 1
ATOM 606 C C . LEU A 1 72 ? -13.279 -1.243 30.131 1.00 98.25 72 LEU A C 1
ATOM 608 O O . LEU A 1 72 ? -12.582 -0.750 29.245 1.00 98.25 72 LEU A O 1
ATOM 612 N N . GLU A 1 73 ? -12.954 -2.377 30.749 1.00 97.69 73 GLU A N 1
ATOM 613 C CA . GLU A 1 73 ? -11.766 -3.156 30.395 1.00 97.69 73 GLU A CA 1
ATOM 614 C C . GLU A 1 73 ? -11.875 -3.757 28.987 1.00 97.69 73 GLU A C 1
ATOM 616 O O . GLU A 1 73 ? -10.913 -3.703 28.221 1.00 97.69 73 GLU A O 1
ATOM 621 N N . GLU A 1 74 ? -13.054 -4.235 28.574 1.00 98.06 74 GLU A N 1
ATOM 622 C CA . GLU A 1 74 ? -13.262 -4.696 27.196 1.00 98.06 74 GLU A CA 1
ATOM 623 C C . GLU A 1 74 ? -13.030 -3.570 26.173 1.00 98.06 74 GLU A C 1
ATOM 625 O O . GLU A 1 74 ? -12.366 -3.776 25.153 1.00 98.06 74 GLU A O 1
ATOM 630 N N . LEU A 1 75 ? -13.532 -2.362 26.450 1.00 98.19 75 LEU A N 1
ATOM 631 C CA . LEU A 1 75 ? -13.318 -1.195 25.591 1.00 98.19 75 LEU A CA 1
ATOM 632 C C . LEU A 1 75 ? -11.841 -0.789 25.521 1.00 98.19 75 LEU A C 1
ATOM 634 O O . LEU A 1 75 ? -11.344 -0.520 24.427 1.00 98.19 75 LEU A O 1
ATOM 638 N N . LYS A 1 76 ? -11.123 -0.786 26.650 1.00 98.38 76 LYS A N 1
ATOM 639 C CA . LYS A 1 76 ? -9.679 -0.492 26.685 1.00 98.38 76 LYS A CA 1
ATOM 640 C C . LYS A 1 76 ? -8.861 -1.510 25.894 1.00 98.38 76 LYS A C 1
ATOM 642 O O . LYS A 1 76 ? -7.939 -1.122 25.173 1.00 98.38 76 LYS A O 1
ATOM 647 N N . ASN A 1 77 ? -9.206 -2.792 25.994 1.00 98.12 77 ASN A N 1
ATOM 648 C CA . ASN A 1 77 ? -8.527 -3.848 25.246 1.00 98.12 77 ASN A CA 1
ATOM 649 C C . ASN A 1 77 ? -8.733 -3.663 23.739 1.00 98.12 77 ASN A C 1
ATOM 651 O O . ASN A 1 77 ? -7.755 -3.591 22.998 1.00 98.12 77 ASN A O 1
ATOM 655 N N . LYS A 1 78 ? -9.979 -3.442 23.296 1.00 98.31 78 LYS A N 1
ATOM 656 C CA . LYS A 1 78 ? -10.285 -3.138 21.885 1.00 98.31 78 LYS A CA 1
ATOM 657 C C . LYS A 1 78 ? -9.574 -1.877 21.390 1.00 98.31 78 LYS A C 1
ATOM 659 O O . LYS A 1 78 ? -9.081 -1.842 20.266 1.00 98.31 78 LYS A O 1
ATOM 664 N N . GLN A 1 79 ? -9.498 -0.839 22.224 1.00 98.44 79 GLN A N 1
ATOM 665 C CA . GLN A 1 79 ? -8.771 0.386 21.892 1.00 98.44 79 GLN A CA 1
ATOM 666 C C . GLN A 1 79 ? -7.269 0.121 21.717 1.00 98.44 79 GLN A C 1
ATOM 668 O O . GLN A 1 79 ? -6.658 0.639 20.784 1.00 98.44 79 GLN A O 1
ATOM 673 N N . THR A 1 80 ? -6.679 -0.699 22.587 1.00 98.44 80 THR A N 1
ATOM 674 C CA . THR A 1 80 ? -5.264 -1.088 22.502 1.00 98.44 80 THR A CA 1
ATOM 675 C C . THR A 1 80 ? -4.978 -1.884 21.232 1.00 98.44 80 THR A C 1
ATOM 677 O O . THR A 1 80 ? -4.032 -1.563 20.517 1.00 98.44 80 THR A O 1
ATOM 680 N N . GLU A 1 81 ? -5.820 -2.867 20.903 1.00 98.38 81 GLU A N 1
ATOM 681 C CA . GLU A 1 81 ? -5.713 -3.638 19.657 1.00 98.38 81 GLU A CA 1
ATOM 682 C C . GLU A 1 81 ? -5.765 -2.725 18.427 1.00 98.38 81 GLU A C 1
ATOM 684 O O . GLU A 1 81 ? -4.890 -2.792 17.565 1.00 98.38 81 GLU A O 1
ATOM 689 N N . MET A 1 82 ? -6.730 -1.802 18.388 1.00 98.50 82 MET A N 1
ATOM 690 C CA . MET A 1 82 ? -6.860 -0.838 17.295 1.00 98.50 82 MET A CA 1
ATOM 691 C C . MET A 1 82 ? -5.620 0.059 17.161 1.00 98.50 82 MET A C 1
ATOM 693 O O . MET A 1 82 ? -5.142 0.283 16.050 1.00 98.50 82 MET A O 1
ATOM 697 N N . ASN A 1 83 ? -5.063 0.543 18.273 1.00 98.50 83 ASN A N 1
ATOM 698 C CA . ASN A 1 83 ? -3.845 1.358 18.262 1.00 98.50 83 ASN A CA 1
ATOM 699 C C . ASN A 1 83 ? -2.623 0.581 17.746 1.00 98.50 83 ASN A C 1
ATOM 701 O O . ASN A 1 83 ? -1.803 1.142 17.012 1.00 98.50 83 ASN A O 1
ATOM 705 N N . ASN A 1 84 ? -2.511 -0.705 18.091 1.00 98.50 84 ASN A N 1
ATOM 706 C CA . ASN A 1 84 ? -1.451 -1.570 17.575 1.00 98.50 84 ASN A CA 1
ATOM 707 C C . ASN A 1 84 ? -1.577 -1.725 16.054 1.00 98.50 84 ASN A C 1
ATOM 709 O O . ASN A 1 84 ? -0.611 -1.470 15.337 1.00 98.50 84 ASN A O 1
ATOM 713 N N . THR A 1 85 ? -2.780 -2.017 15.548 1.00 98.56 85 THR A N 1
ATOM 714 C CA . THR A 1 85 ? -3.037 -2.105 14.102 1.00 98.56 85 THR A CA 1
ATOM 715 C C . THR A 1 85 ? -2.731 -0.792 13.375 1.00 98.56 85 THR A C 1
ATOM 717 O O . THR A 1 85 ? -2.096 -0.805 12.323 1.00 98.56 85 THR A O 1
ATOM 720 N N . ILE A 1 86 ? -3.120 0.359 13.938 1.00 98.62 86 ILE A N 1
ATOM 721 C CA . ILE A 1 86 ? -2.791 1.679 13.369 1.00 98.62 86 ILE A CA 1
ATOM 722 C C . ILE A 1 86 ? -1.271 1.877 13.289 1.00 98.62 86 ILE A C 1
ATOM 724 O O . ILE A 1 86 ? -0.762 2.400 12.297 1.00 98.62 86 ILE A O 1
ATOM 728 N N . THR A 1 87 ? -0.535 1.442 14.312 1.00 98.56 87 THR A N 1
ATOM 729 C CA . THR A 1 87 ? 0.930 1.550 14.352 1.00 98.56 87 THR A CA 1
ATOM 730 C C . THR A 1 87 ? 1.587 0.673 13.285 1.00 98.56 87 THR A C 1
ATOM 732 O O . THR A 1 87 ? 2.468 1.137 12.563 1.00 98.56 87 THR A O 1
ATOM 735 N N . GLU A 1 88 ? 1.127 -0.567 13.116 1.00 98.56 88 GLU A N 1
ATOM 736 C CA . GLU A 1 88 ? 1.605 -1.470 12.061 1.00 98.56 88 GLU A CA 1
ATOM 737 C C . GLU A 1 88 ? 1.328 -0.920 10.654 1.00 98.56 88 GLU A C 1
ATOM 739 O O . GLU A 1 88 ? 2.208 -0.945 9.786 1.00 98.56 88 GLU A O 1
ATOM 744 N N . MET A 1 89 ? 0.132 -0.361 10.436 1.00 98.69 89 MET A N 1
ATOM 745 C CA . MET A 1 89 ? -0.217 0.311 9.182 1.00 98.69 89 MET A CA 1
ATOM 746 C C . MET A 1 89 ? 0.713 1.493 8.908 1.00 98.69 89 MET A C 1
ATOM 748 O O . MET A 1 89 ? 1.218 1.625 7.794 1.00 98.69 89 MET A O 1
ATOM 752 N N . LYS A 1 90 ? 0.992 2.324 9.920 1.00 98.75 90 LYS A N 1
ATOM 753 C CA . LYS A 1 90 ? 1.905 3.466 9.795 1.00 98.75 90 LYS A CA 1
ATOM 754 C C . LYS A 1 90 ? 3.315 3.027 9.388 1.00 98.75 90 LYS A C 1
ATOM 756 O O . LYS A 1 90 ? 3.858 3.578 8.435 1.00 98.75 90 LYS A O 1
ATOM 761 N N . ASN A 1 91 ? 3.869 2.013 10.050 1.00 98.50 91 ASN A N 1
ATOM 762 C CA . ASN A 1 91 ? 5.203 1.490 9.731 1.00 98.50 91 ASN A CA 1
ATOM 763 C C . ASN A 1 91 ? 5.259 0.899 8.312 1.00 98.50 91 ASN A C 1
ATOM 765 O O . ASN A 1 91 ? 6.236 1.081 7.589 1.00 98.50 91 ASN A O 1
ATOM 769 N N . THR A 1 92 ? 4.191 0.216 7.889 1.00 98.69 92 THR A N 1
ATOM 770 C CA . THR A 1 92 ? 4.083 -0.329 6.528 1.00 98.69 92 THR A CA 1
ATOM 771 C C . THR A 1 92 ? 4.045 0.785 5.485 1.00 98.69 92 THR A C 1
ATOM 773 O O . THR A 1 92 ? 4.733 0.698 4.469 1.00 98.69 92 THR A O 1
ATOM 776 N N . LEU A 1 93 ? 3.271 1.846 5.736 1.00 98.75 93 LEU A N 1
ATOM 777 C CA . LEU A 1 93 ? 3.202 3.016 4.859 1.00 98.75 93 LEU A CA 1
ATOM 778 C C . LEU A 1 93 ? 4.553 3.725 4.750 1.00 98.75 93 LEU A C 1
ATOM 780 O O . LEU A 1 93 ? 4.953 4.084 3.647 1.00 98.75 93 LEU A O 1
ATOM 784 N N . GLU A 1 94 ? 5.276 3.874 5.858 1.00 98.69 94 GLU A N 1
ATOM 785 C CA . GLU A 1 94 ? 6.626 4.444 5.861 1.00 98.69 94 GLU A CA 1
ATOM 786 C C . GLU A 1 94 ? 7.592 3.600 5.017 1.00 98.69 94 GLU A C 1
ATOM 788 O O . GLU A 1 94 ? 8.272 4.134 4.141 1.00 98.69 94 GLU A O 1
ATOM 793 N N . GLY A 1 95 ? 7.570 2.272 5.178 1.00 98.69 95 GLY A N 1
ATOM 794 C CA . GLY A 1 95 ? 8.380 1.362 4.364 1.00 98.69 95 GLY A CA 1
ATOM 795 C C . GLY A 1 95 ? 8.025 1.384 2.871 1.00 98.69 95 GLY A C 1
ATOM 796 O O . GLY A 1 95 ? 8.911 1.290 2.021 1.00 98.69 95 GLY A O 1
ATOM 797 N N . ILE A 1 96 ? 6.741 1.533 2.524 1.00 98.75 96 ILE A N 1
ATOM 798 C CA . ILE A 1 96 ? 6.309 1.732 1.132 1.00 98.75 96 ILE A CA 1
ATOM 799 C C . ILE A 1 96 ? 6.846 3.062 0.598 1.00 98.75 96 ILE A C 1
ATOM 801 O O . ILE A 1 96 ? 7.372 3.091 -0.511 1.00 98.75 96 ILE A O 1
ATOM 805 N N . ASN A 1 97 ? 6.760 4.136 1.384 1.00 98.75 97 ASN A N 1
ATOM 806 C CA . ASN A 1 97 ? 7.217 5.458 0.975 1.00 98.75 97 ASN A CA 1
ATOM 807 C C . ASN A 1 97 ? 8.724 5.470 0.677 1.00 98.75 97 ASN A C 1
ATOM 809 O O . ASN A 1 97 ? 9.125 5.948 -0.378 1.00 98.75 97 ASN A O 1
ATOM 813 N N . SER A 1 98 ? 9.550 4.852 1.530 1.00 98.62 98 SER A N 1
ATOM 814 C CA . SER A 1 98 ? 10.992 4.714 1.270 1.00 98.62 98 SER A CA 1
ATOM 815 C C . SER A 1 98 ? 11.290 3.963 -0.031 1.00 98.62 98 SER A C 1
ATOM 817 O O . SER A 1 98 ? 12.154 4.378 -0.798 1.00 98.62 98 SER A O 1
ATOM 819 N N . ARG A 1 99 ? 10.555 2.879 -0.312 1.00 98.69 99 ARG A N 1
ATOM 820 C CA . ARG A 1 99 ? 10.714 2.105 -1.556 1.00 98.69 99 ARG A CA 1
ATOM 821 C C . ARG A 1 99 ? 10.290 2.892 -2.794 1.00 98.69 99 ARG A C 1
ATOM 823 O O . ARG A 1 99 ? 10.868 2.682 -3.856 1.00 98.69 99 ARG A O 1
ATOM 830 N N . ILE A 1 100 ? 9.274 3.747 -2.676 1.00 98.69 100 ILE A N 1
ATOM 831 C CA . ILE A 1 100 ? 8.848 4.639 -3.760 1.00 98.69 100 ILE A CA 1
ATOM 832 C C . ILE A 1 100 ? 9.952 5.652 -4.046 1.00 98.69 100 ILE A C 1
ATOM 834 O O . ILE A 1 100 ? 10.369 5.743 -5.193 1.00 98.69 100 ILE A O 1
ATOM 838 N N . THR A 1 101 ? 10.489 6.319 -3.022 1.00 98.62 101 THR A N 1
ATOM 839 C CA . THR A 1 101 ? 11.588 7.280 -3.197 1.00 98.62 101 THR A CA 1
ATOM 840 C C . THR A 1 101 ? 12.818 6.633 -3.841 1.00 98.62 101 THR A C 1
ATOM 842 O O . THR A 1 101 ? 13.357 7.171 -4.801 1.00 98.62 101 THR A O 1
ATOM 845 N N . GLU A 1 102 ? 13.216 5.433 -3.403 1.00 98.69 102 GLU A N 1
ATOM 846 C CA . GLU A 1 102 ? 14.322 4.697 -4.038 1.00 98.69 102 GLU A CA 1
ATOM 847 C C . GLU A 1 102 ? 14.022 4.365 -5.512 1.00 98.69 102 GLU A C 1
ATOM 849 O O . GLU A 1 102 ? 14.891 4.453 -6.381 1.00 98.69 102 GLU A O 1
ATOM 854 N N . ALA A 1 103 ? 12.785 3.966 -5.821 1.00 98.69 103 ALA A N 1
ATOM 855 C CA . ALA A 1 103 ? 12.381 3.678 -7.192 1.00 98.69 103 ALA A CA 1
ATOM 856 C C . ALA A 1 103 ? 12.369 4.941 -8.067 1.00 98.69 103 ALA A C 1
ATOM 8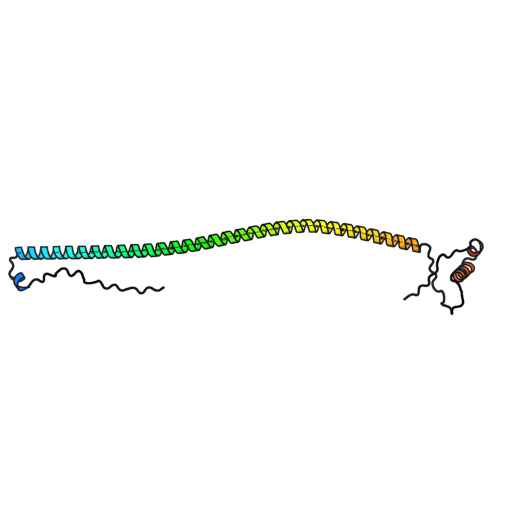58 O O . ALA A 1 103 ? 12.783 4.864 -9.222 1.00 98.69 103 ALA A O 1
ATOM 859 N N . GLU A 1 104 ? 11.934 6.082 -7.532 1.00 98.62 104 GLU A N 1
ATOM 860 C CA . GLU A 1 104 ? 11.956 7.381 -8.212 1.00 98.62 104 GLU A CA 1
ATOM 861 C C . GLU A 1 104 ? 13.389 7.807 -8.550 1.00 98.62 104 GLU A C 1
ATOM 863 O O . GLU A 1 104 ? 13.664 8.139 -9.703 1.00 98.62 104 GLU A O 1
ATOM 868 N N . GLU A 1 105 ? 14.321 7.705 -7.597 1.00 98.56 105 GLU A N 1
ATOM 869 C CA . GLU A 1 105 ? 15.746 7.986 -7.830 1.00 98.56 105 GLU A CA 1
ATOM 870 C C . GLU A 1 105 ? 16.322 7.083 -8.930 1.00 98.56 105 GLU A C 1
ATOM 872 O O . GLU A 1 105 ? 16.941 7.556 -9.884 1.00 98.56 105 GLU A O 1
ATOM 877 N N . ARG A 1 106 ? 16.042 5.775 -8.866 1.00 98.62 106 ARG A N 1
ATOM 878 C CA . ARG A 1 106 ? 16.491 4.818 -9.890 1.00 98.62 106 ARG A CA 1
ATOM 879 C C . ARG A 1 106 ? 15.903 5.101 -11.270 1.00 98.62 106 ARG A C 1
ATOM 881 O O . ARG A 1 106 ? 16.571 4.836 -12.269 1.00 98.62 106 ARG A O 1
ATOM 888 N N . ILE A 1 107 ? 14.655 5.562 -11.347 1.00 98.56 107 ILE A N 1
ATOM 889 C CA . ILE A 1 107 ? 14.030 5.952 -12.616 1.00 98.56 107 ILE A CA 1
ATOM 890 C C . ILE A 1 107 ? 14.726 7.196 -13.168 1.00 98.56 107 ILE A C 1
ATOM 892 O O . ILE A 1 107 ? 15.092 7.178 -14.340 1.00 98.56 107 ILE A O 1
ATOM 896 N N . SER A 1 108 ? 14.992 8.204 -12.333 1.00 98.44 108 SER A N 1
ATOM 897 C CA . SER A 1 108 ? 15.730 9.411 -12.732 1.00 98.44 108 SER A CA 1
ATOM 898 C C . SER A 1 108 ? 17.103 9.066 -13.323 1.00 98.44 108 SER A C 1
ATOM 900 O O . SER A 1 108 ? 17.429 9.493 -14.429 1.00 98.44 108 SER A O 1
ATOM 902 N N . ASP A 1 109 ? 17.873 8.203 -12.653 1.00 98.50 109 ASP A N 1
ATOM 903 C CA . ASP A 1 109 ? 19.181 7.749 -13.149 1.00 98.50 109 ASP A CA 1
ATOM 904 C C . ASP A 1 109 ? 19.084 7.030 -14.507 1.00 98.50 109 ASP A C 1
ATOM 906 O O . ASP A 1 109 ? 19.970 7.132 -15.363 1.00 98.50 109 ASP A O 1
ATOM 910 N N . LEU A 1 110 ? 18.022 6.244 -14.714 1.00 98.50 110 LEU A N 1
ATOM 911 C CA . LEU A 1 110 ? 17.791 5.539 -15.974 1.00 98.50 110 LEU A CA 1
ATOM 912 C C . LEU A 1 110 ? 17.362 6.485 -17.097 1.00 98.50 110 LEU A C 1
ATOM 914 O O . LEU A 1 110 ? 17.747 6.259 -18.247 1.00 98.50 110 LEU A O 1
ATOM 918 N N . GLU A 1 111 ? 16.589 7.523 -16.788 1.00 98.25 111 GLU A N 1
ATOM 919 C CA . GLU A 1 111 ? 16.211 8.562 -17.745 1.00 98.25 111 GLU A CA 1
ATOM 920 C C . GLU A 1 111 ? 17.444 9.318 -18.247 1.00 98.25 111 GLU A C 1
ATOM 922 O O . GLU A 1 111 ? 17.628 9.429 -19.464 1.00 98.25 111 GLU A O 1
ATOM 927 N N . ASP A 1 112 ? 18.349 9.709 -17.348 1.00 98.12 112 ASP A N 1
ATOM 928 C CA . ASP A 1 112 ? 19.609 10.365 -17.711 1.00 98.12 112 ASP A CA 1
ATOM 929 C C . ASP A 1 112 ? 20.488 9.461 -18.590 1.00 98.12 112 ASP A C 1
ATOM 931 O O . ASP A 1 112 ? 20.947 9.859 -19.668 1.00 98.12 112 ASP A O 1
ATOM 935 N N . ARG A 1 113 ? 20.657 8.190 -18.200 1.00 98.12 113 ARG A N 1
ATOM 936 C CA . ARG A 1 113 ? 21.415 7.205 -18.996 1.00 98.12 113 ARG A CA 1
ATOM 937 C C . ARG A 1 113 ? 20.811 6.968 -20.375 1.00 98.12 113 ARG A C 1
ATOM 939 O O . ARG A 1 113 ? 21.546 6.760 -21.340 1.00 98.12 113 ARG A O 1
ATOM 946 N N . LYS A 1 114 ? 19.482 6.976 -20.495 1.00 98.31 114 LYS A N 1
ATOM 947 C CA . LYS A 1 114 ? 18.795 6.812 -21.782 1.00 98.31 114 LYS A CA 1
ATOM 948 C C . LYS A 1 114 ? 19.116 7.970 -22.728 1.00 98.31 114 LYS A C 1
ATOM 950 O O . LYS A 1 114 ? 19.312 7.736 -23.925 1.00 98.31 114 LYS A O 1
ATOM 955 N N . VAL A 1 115 ? 19.178 9.199 -22.214 1.00 97.94 115 VAL A N 1
ATOM 956 C CA . VAL A 1 115 ? 19.563 10.375 -23.008 1.00 97.94 115 VAL A CA 1
ATOM 957 C C . VAL A 1 115 ? 21.000 10.226 -23.511 1.00 97.94 115 VAL A C 1
ATOM 959 O O . VAL A 1 115 ? 21.238 10.362 -24.713 1.00 97.94 115 VAL A O 1
ATOM 962 N N . GLU A 1 116 ? 21.938 9.861 -22.634 1.00 97.56 116 GLU A N 1
ATOM 963 C CA . GLU A 1 116 ? 23.338 9.627 -23.012 1.00 97.56 116 GLU A CA 1
ATOM 964 C C . GLU A 1 116 ? 23.474 8.514 -24.064 1.00 97.56 116 GLU A C 1
ATOM 966 O O . GLU A 1 116 ? 24.171 8.675 -25.071 1.00 97.56 116 GLU A O 1
ATOM 971 N N . PHE A 1 117 ? 22.765 7.398 -23.873 1.00 97.81 117 PHE A N 1
ATOM 972 C CA . PHE A 1 117 ? 22.760 6.283 -24.816 1.00 97.81 117 PHE A CA 1
ATOM 973 C C . PHE A 1 117 ? 22.264 6.714 -26.201 1.00 97.81 117 PHE A C 1
ATOM 975 O O . PHE A 1 117 ? 22.914 6.420 -27.203 1.00 97.81 117 PHE A O 1
ATOM 982 N N . THR A 1 118 ? 21.167 7.476 -26.254 1.00 97.88 118 THR A N 1
ATOM 983 C CA . THR A 1 118 ? 20.597 7.983 -27.512 1.00 97.88 118 THR A CA 1
ATOM 984 C C . THR A 1 118 ? 21.587 8.891 -28.245 1.00 97.88 118 THR A C 1
ATOM 986 O O . THR A 1 118 ? 21.787 8.744 -29.450 1.00 97.88 118 THR A O 1
ATOM 989 N N . ALA A 1 119 ? 22.266 9.791 -27.526 1.00 97.81 119 ALA A N 1
ATOM 990 C CA . ALA A 1 119 ? 23.295 10.653 -28.110 1.00 97.81 119 ALA A CA 1
ATOM 991 C C . ALA A 1 119 ? 24.501 9.844 -28.632 1.00 97.81 119 ALA A C 1
ATOM 993 O O . ALA A 1 119 ? 25.044 10.130 -29.703 1.00 97.81 119 ALA A O 1
ATOM 994 N N . SER A 1 120 ? 24.910 8.803 -27.900 1.00 97.88 120 SER A N 1
ATOM 995 C CA . SER A 1 120 ? 25.981 7.890 -28.316 1.00 97.88 120 SER A CA 1
ATOM 996 C C . SER A 1 120 ? 25.621 7.120 -29.590 1.00 97.88 120 SER A C 1
ATOM 998 O O . SER A 1 120 ? 26.459 6.998 -30.489 1.00 97.88 120 SER A O 1
ATOM 1000 N N . GLU A 1 121 ? 24.386 6.620 -29.696 1.00 98.38 121 GLU A N 1
ATOM 1001 C CA . GLU A 1 121 ? 23.892 5.942 -30.899 1.00 98.38 121 GLU A CA 1
ATOM 1002 C C . GLU A 1 121 ? 23.872 6.871 -32.109 1.00 98.38 121 GLU A C 1
ATOM 1004 O O . GLU A 1 121 ? 24.426 6.510 -33.146 1.00 98.38 121 GLU A O 1
ATOM 1009 N N . GLN A 1 122 ? 23.348 8.092 -31.962 1.00 98.19 122 GLN A N 1
ATOM 1010 C CA . GLN A 1 122 ? 23.337 9.082 -33.044 1.00 98.19 122 GLN A CA 1
ATOM 1011 C C . GLN A 1 122 ? 24.749 9.369 -33.572 1.00 98.19 122 GLN A C 1
ATOM 1013 O O . GLN A 1 122 ? 24.984 9.349 -34.779 1.00 98.19 122 GLN A O 1
ATOM 1018 N N . ASN A 1 123 ? 25.729 9.554 -32.682 1.00 98.00 123 ASN A N 1
ATOM 1019 C CA . ASN A 1 123 ? 27.117 9.782 -33.091 1.00 98.00 123 ASN A CA 1
ATOM 1020 C C . ASN A 1 123 ? 27.724 8.559 -33.813 1.00 98.00 123 ASN A C 1
ATOM 1022 O O . ASN A 1 123 ? 28.440 8.695 -34.812 1.00 98.00 123 ASN A O 1
ATOM 1026 N N . LYS A 1 124 ? 27.430 7.340 -33.341 1.00 98.06 124 LYS A N 1
ATOM 1027 C CA . LYS A 1 124 ? 27.858 6.107 -34.023 1.00 98.06 124 LYS A CA 1
ATOM 1028 C C . LYS A 1 124 ? 27.234 5.989 -35.409 1.00 98.06 124 LYS A C 1
ATOM 1030 O O . LYS A 1 124 ? 27.946 5.626 -36.344 1.00 98.06 124 LYS A O 1
ATOM 1035 N N . GLU A 1 125 ? 25.956 6.320 -35.547 1.00 98.25 125 GLU A N 1
ATOM 1036 C CA . GLU A 1 125 ? 25.243 6.300 -36.820 1.00 98.25 125 GLU A CA 1
ATOM 1037 C C . GLU A 1 125 ? 25.823 7.324 -37.806 1.00 98.25 125 GLU A C 1
ATOM 1039 O O . GLU A 1 125 ? 26.164 6.971 -38.936 1.00 98.25 125 GLU A O 1
ATOM 1044 N N . GLU A 1 126 ? 26.085 8.558 -37.367 1.00 98.25 126 GLU A N 1
ATOM 1045 C CA . GLU A 1 126 ? 26.763 9.567 -38.191 1.00 98.25 126 GLU A CA 1
ATOM 1046 C C . GLU A 1 126 ? 28.167 9.133 -38.630 1.00 98.25 126 GLU A C 1
ATOM 1048 O O . GLU A 1 126 ? 28.601 9.413 -39.753 1.00 98.25 126 GLU A O 1
ATOM 1053 N N . ARG A 1 127 ? 28.923 8.471 -37.747 1.00 98.12 127 ARG A N 1
ATOM 1054 C CA . ARG A 1 127 ? 30.245 7.933 -38.087 1.00 98.12 127 ARG A CA 1
ATOM 1055 C C . ARG A 1 127 ? 30.136 6.781 -39.084 1.00 98.12 127 ARG A C 1
ATOM 1057 O O . ARG A 1 127 ? 30.949 6.708 -40.003 1.00 98.12 127 ARG A O 1
ATOM 1064 N N . MET A 1 128 ? 29.152 5.901 -38.919 1.00 98.25 128 MET A N 1
ATOM 1065 C CA . MET A 1 128 ? 28.912 4.782 -39.828 1.00 98.25 128 MET A CA 1
ATOM 1066 C C . MET A 1 128 ? 28.553 5.285 -41.225 1.00 98.25 128 MET A C 1
ATOM 1068 O O . MET A 1 128 ? 29.181 4.859 -42.190 1.00 98.25 128 MET A O 1
ATOM 1072 N N . LYS A 1 129 ? 27.655 6.270 -41.316 1.00 98.38 129 LYS A N 1
ATOM 1073 C CA . LYS A 1 129 ? 27.279 6.914 -42.577 1.00 98.38 129 LYS A CA 1
ATOM 1074 C C . LYS A 1 129 ? 28.478 7.554 -43.279 1.00 98.38 129 LYS A C 1
ATOM 1076 O O . LYS A 1 129 ? 28.713 7.300 -44.455 1.00 98.38 129 LYS A O 1
ATOM 1081 N N . ARG A 1 130 ? 29.308 8.307 -42.546 1.00 98.19 130 ARG A N 1
ATOM 1082 C CA . ARG A 1 130 ? 30.553 8.883 -43.092 1.00 98.19 130 ARG A CA 1
ATOM 1083 C C . ARG A 1 130 ? 31.525 7.817 -43.600 1.00 98.19 130 ARG A C 1
ATOM 1085 O O . ARG A 1 130 ? 32.151 8.004 -44.643 1.00 98.19 130 ARG A O 1
ATOM 1092 N N . ASN A 1 131 ? 31.665 6.709 -42.874 1.00 97.88 131 ASN A N 1
ATOM 1093 C CA . ASN A 1 131 ? 32.521 5.599 -43.290 1.00 97.88 131 ASN A CA 1
ATOM 1094 C C . ASN A 1 131 ? 31.979 4.915 -44.552 1.00 97.88 131 ASN A C 1
ATOM 1096 O O . ASN A 1 131 ? 32.759 4.610 -45.449 1.00 97.88 131 ASN A O 1
ATOM 1100 N N . GLU A 1 132 ? 30.667 4.696 -44.635 1.00 98.06 132 GLU A N 1
ATOM 1101 C CA . GLU A 1 132 ? 30.007 4.133 -45.816 1.00 98.06 132 GLU A CA 1
ATOM 1102 C C . GLU A 1 132 ? 30.210 5.029 -47.043 1.00 98.06 132 GLU A C 1
ATOM 1104 O O . GLU A 1 132 ? 30.646 4.552 -48.093 1.00 98.06 132 GLU A O 1
ATOM 1109 N N . ASP A 1 133 ? 29.985 6.336 -46.886 1.00 97.75 133 ASP A N 1
ATOM 1110 C CA . ASP A 1 133 ? 30.241 7.330 -47.927 1.00 97.75 133 ASP A CA 1
ATOM 1111 C C . ASP A 1 133 ? 31.702 7.293 -48.396 1.00 97.75 133 ASP A C 1
ATOM 1113 O O . ASP A 1 133 ? 31.972 7.206 -49.596 1.00 97.75 133 ASP A O 1
ATOM 1117 N N . SER A 1 134 ? 32.648 7.250 -47.455 1.00 97.12 134 SER A N 1
ATOM 1118 C CA . SER A 1 134 ? 34.082 7.193 -47.765 1.00 97.12 134 SER A CA 1
ATOM 1119 C C . SER A 1 134 ? 34.472 5.903 -48.496 1.00 97.12 134 SER A C 1
ATOM 1121 O O . SER A 1 134 ? 35.285 5.934 -49.420 1.00 97.12 134 SER A O 1
ATOM 1123 N N . LEU A 1 135 ? 33.891 4.759 -48.116 1.00 97.25 135 LEU A N 1
ATOM 1124 C CA . LEU A 1 135 ? 34.132 3.478 -48.784 1.00 97.25 135 LEU A CA 1
ATOM 1125 C C . LEU A 1 135 ? 33.572 3.468 -50.205 1.00 97.25 135 LEU A C 1
ATOM 1127 O O . LEU A 1 135 ? 34.229 2.960 -51.116 1.00 97.25 135 LEU A O 1
ATOM 1131 N N . ARG A 1 136 ? 32.386 4.049 -50.412 1.00 96.12 136 ARG A N 1
ATOM 1132 C CA . ARG A 1 136 ? 31.797 4.202 -51.745 1.00 96.12 136 ARG A CA 1
ATOM 1133 C C . ARG A 1 136 ? 32.688 5.062 -52.640 1.00 96.12 136 ARG A C 1
ATOM 1135 O O . ARG A 1 136 ? 32.970 4.663 -53.770 1.00 96.12 136 ARG A O 1
ATOM 1142 N N . ASP A 1 137 ? 33.171 6.193 -52.137 1.00 96.12 137 ASP A N 1
ATOM 1143 C CA . ASP A 1 137 ? 34.057 7.085 -52.889 1.00 96.12 137 ASP A CA 1
ATOM 1144 C C . ASP A 1 137 ? 35.400 6.418 -53.211 1.00 96.12 137 ASP A C 1
ATOM 1146 O O . ASP A 1 137 ? 35.876 6.490 -54.346 1.00 96.12 137 ASP A O 1
ATOM 1150 N N . PHE A 1 138 ? 35.979 5.692 -52.253 1.00 95.44 138 PHE A N 1
ATOM 1151 C CA . PHE A 1 138 ? 37.196 4.909 -52.464 1.00 95.44 138 PHE A CA 1
ATOM 1152 C C . PHE A 1 138 ? 37.002 3.814 -53.522 1.00 95.44 138 PHE A C 1
ATOM 1154 O O . PHE A 1 138 ? 37.829 3.651 -54.421 1.00 95.44 138 PHE A O 1
ATOM 1161 N N . TRP A 1 139 ? 35.882 3.092 -53.471 1.00 94.00 139 TRP A N 1
ATOM 1162 C CA . TRP A 1 139 ? 35.553 2.066 -54.458 1.00 94.00 139 TRP A CA 1
ATOM 1163 C C . TRP A 1 139 ? 35.351 2.652 -55.859 1.00 94.00 139 TRP A C 1
ATOM 1165 O O . TRP A 1 139 ? 35.842 2.095 -56.844 1.00 94.00 139 TRP A O 1
ATOM 1175 N N . ASN A 1 140 ? 34.691 3.808 -55.955 1.00 93.56 140 ASN A N 1
ATOM 1176 C CA . ASN A 1 140 ? 34.549 4.554 -57.204 1.00 93.56 140 ASN A CA 1
ATOM 1177 C C . ASN A 1 140 ? 35.908 5.020 -57.739 1.00 93.56 140 ASN A C 1
ATOM 1179 O O . ASN A 1 140 ? 36.153 4.935 -58.942 1.00 93.56 140 ASN A O 1
ATOM 1183 N N . ASN A 1 141 ? 36.811 5.460 -56.858 1.00 91.75 141 ASN A N 1
ATOM 1184 C CA . ASN A 1 141 ? 38.168 5.848 -57.230 1.00 91.75 141 ASN A CA 1
ATOM 1185 C C . ASN A 1 141 ? 38.953 4.671 -57.830 1.00 91.75 141 ASN A C 1
ATOM 1187 O O . ASN A 1 141 ? 39.483 4.811 -58.930 1.00 91.75 141 ASN A O 1
ATOM 1191 N N . ILE A 1 142 ? 38.937 3.500 -57.179 1.00 88.19 142 ILE A N 1
ATOM 1192 C CA . ILE A 1 142 ? 39.570 2.273 -57.699 1.00 88.19 142 ILE A CA 1
ATOM 1193 C C . ILE A 1 142 ? 38.990 1.884 -59.063 1.00 88.19 142 ILE A C 1
ATOM 1195 O O . ILE A 1 142 ? 39.717 1.454 -59.955 1.00 88.19 142 ILE A O 1
ATOM 1199 N N . LYS A 1 143 ? 37.672 2.013 -59.239 1.00 87.88 143 LYS A N 1
ATOM 1200 C CA . LYS A 1 143 ? 36.999 1.645 -60.489 1.00 87.88 143 LYS A CA 1
ATOM 1201 C C . LYS A 1 143 ? 37.199 2.643 -61.623 1.00 87.88 143 LYS A C 1
ATOM 1203 O O . LYS A 1 143 ? 36.979 2.266 -62.768 1.00 87.88 143 LYS A O 1
ATOM 1208 N N . ARG A 1 144 ? 37.613 3.881 -61.344 1.00 89.62 144 ARG A N 1
ATOM 1209 C CA . ARG A 1 144 ? 37.700 4.957 -62.345 1.00 89.62 144 ARG A CA 1
ATOM 1210 C C . ARG A 1 144 ? 38.615 4.616 -63.525 1.00 89.62 144 ARG A C 1
ATOM 1212 O O . ARG A 1 144 ? 38.356 5.075 -64.631 1.00 89.62 144 ARG A O 1
ATOM 1219 N N . THR A 1 145 ? 39.669 3.836 -63.296 1.00 85.44 145 THR A N 1
ATOM 1220 C CA . THR A 1 145 ? 40.612 3.390 -64.336 1.00 85.44 145 THR A CA 1
ATOM 1221 C C . THR A 1 145 ? 40.297 1.996 -64.881 1.00 85.44 145 THR A C 1
ATOM 1223 O O . THR A 1 145 ? 40.995 1.524 -65.774 1.00 85.44 145 THR A O 1
ATOM 1226 N N . ASN A 1 146 ? 39.259 1.327 -64.370 1.00 88.06 146 ASN A N 1
ATOM 1227 C CA . ASN A 1 146 ? 38.864 0.003 -64.837 1.00 88.06 146 ASN A CA 1
ATOM 1228 C C . ASN A 1 146 ? 37.959 0.132 -66.068 1.00 88.06 146 ASN A C 1
ATOM 1230 O O . ASN A 1 146 ? 36.945 0.826 -66.035 1.00 88.06 146 ASN A O 1
ATOM 1234 N N . ILE A 1 147 ? 38.298 -0.589 -67.136 1.00 85.69 147 ILE A N 1
ATOM 1235 C CA . ILE A 1 147 ? 37.485 -0.691 -68.353 1.00 85.69 147 ILE A CA 1
ATOM 1236 C C . ILE A 1 147 ? 36.780 -2.045 -68.336 1.00 85.69 147 ILE A C 1
ATOM 1238 O O . ILE A 1 147 ? 37.421 -3.077 -68.140 1.00 85.69 147 ILE A O 1
ATOM 1242 N N . HIS A 1 148 ? 35.463 -2.047 -68.536 1.00 86.00 148 HIS A N 1
ATOM 1243 C CA . HIS A 1 148 ? 34.678 -3.275 -68.620 1.00 86.00 148 HIS A CA 1
ATOM 1244 C C . HIS A 1 148 ? 34.346 -3.576 -70.084 1.00 86.00 148 HIS A C 1
ATOM 1246 O O . HIS A 1 148 ? 33.679 -2.782 -70.747 1.00 86.00 148 HIS A O 1
ATOM 1252 N N . ILE A 1 149 ? 34.841 -4.706 -70.592 1.00 82.19 149 ILE A N 1
ATOM 1253 C CA . ILE A 1 149 ? 34.638 -5.152 -71.974 1.00 82.19 1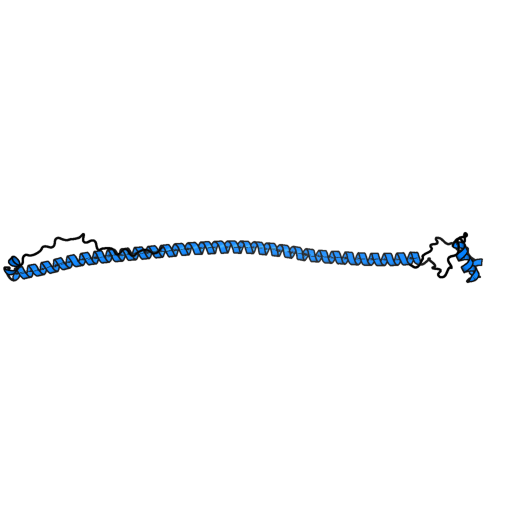49 ILE A CA 1
ATOM 1254 C C . ILE A 1 149 ? 33.638 -6.309 -71.937 1.00 82.19 149 ILE A C 1
ATOM 1256 O O . ILE A 1 149 ? 33.931 -7.358 -71.372 1.00 82.19 149 ILE A O 1
ATOM 1260 N N . ILE A 1 150 ? 32.451 -6.105 -72.510 1.00 84.06 150 ILE A N 1
ATOM 1261 C CA . ILE A 1 150 ? 31.358 -7.091 -72.535 1.00 84.06 150 ILE A CA 1
ATOM 1262 C C . ILE A 1 150 ? 31.258 -7.710 -73.936 1.00 84.06 150 ILE A C 1
ATOM 1264 O O . ILE A 1 150 ? 31.577 -7.056 -74.929 1.00 84.06 150 ILE A O 1
ATOM 1268 N N . GLY A 1 151 ? 30.785 -8.958 -74.022 1.00 78.31 151 GLY A N 1
ATOM 1269 C CA . GLY A 1 151 ? 30.526 -9.644 -75.295 1.00 78.31 151 GLY A CA 1
ATOM 1270 C C . GLY A 1 151 ? 31.761 -10.300 -75.915 1.00 78.31 151 GLY A C 1
ATOM 1271 O O . GLY A 1 151 ? 31.754 -10.624 -77.101 1.00 78.31 151 GLY A O 1
ATOM 1272 N N . VAL A 1 152 ? 32.821 -10.491 -75.127 1.00 77.81 152 VAL A N 1
ATOM 1273 C CA . VAL A 1 152 ? 33.973 -11.310 -75.515 1.00 77.81 152 VAL A CA 1
ATOM 1274 C C . VAL A 1 152 ? 33.531 -12.775 -75.495 1.00 77.81 152 VAL A C 1
ATOM 1276 O O . VAL A 1 152 ? 33.078 -13.259 -74.461 1.00 77.81 152 VAL A O 1
ATOM 1279 N N . LEU A 1 153 ? 33.602 -13.458 -76.642 1.00 75.94 153 LEU A N 1
ATOM 1280 C CA . LEU A 1 153 ? 33.287 -14.886 -76.732 1.00 75.94 153 LEU A CA 1
ATOM 1281 C C . LEU A 1 153 ? 34.353 -15.689 -75.980 1.00 75.94 153 LEU A C 1
ATOM 1283 O O . LEU A 1 153 ? 35.542 -15.550 -76.267 1.00 75.94 153 LEU A O 1
ATOM 1287 N N . GLU A 1 154 ? 33.917 -16.527 -75.042 1.00 71.19 154 GLU A N 1
ATOM 1288 C CA . GLU A 1 154 ? 34.772 -17.470 -74.320 1.00 71.19 154 GLU A CA 1
ATOM 1289 C C . GLU A 1 154 ? 35.239 -18.550 -75.315 1.00 71.19 154 GLU A C 1
ATOM 1291 O O . GLU A 1 154 ? 34.433 -19.314 -75.846 1.00 71.19 154 GLU A O 1
ATOM 1296 N N . GLY A 1 155 ? 36.523 -18.524 -75.685 1.00 63.62 155 GLY A N 1
ATOM 1297 C CA . GLY A 1 155 ? 37.119 -19.450 -76.655 1.00 63.62 155 GLY A CA 1
ATOM 1298 C C . GLY A 1 155 ? 37.853 -20.608 -75.977 1.00 63.62 155 GLY A C 1
ATOM 1299 O O . GLY A 1 155 ? 38.330 -20.458 -74.857 1.00 63.62 155 GLY A O 1
ATOM 1300 N N . GLU A 1 156 ? 37.993 -21.750 -76.663 1.00 52.56 156 GLU A N 1
ATOM 1301 C CA . GLU A 1 156 ? 38.830 -22.864 -76.191 1.00 52.56 156 GLU A CA 1
ATOM 1302 C C . GLU A 1 156 ? 40.293 -22.406 -76.038 1.00 52.56 156 GLU A C 1
ATOM 1304 O O . GLU A 1 156 ? 40.935 -21.961 -76.994 1.00 52.56 156 GLU A O 1
ATOM 1309 N N . GLU A 1 157 ? 40.794 -22.489 -74.806 1.00 54.56 157 GLU A N 1
ATOM 1310 C CA . GLU A 1 157 ? 42.082 -21.982 -74.332 1.00 54.56 157 GLU A CA 1
ATOM 1311 C C . GLU A 1 157 ? 43.266 -22.312 -75.256 1.00 54.56 157 GLU A C 1
ATOM 1313 O O . GLU A 1 157 ? 43.786 -23.428 -75.264 1.00 54.56 157 GLU A O 1
ATOM 1318 N N . ARG A 1 158 ? 43.784 -21.301 -75.965 1.00 53.38 158 ARG A N 1
ATOM 1319 C CA . ARG A 1 158 ? 45.203 -21.230 -76.353 1.00 53.38 158 ARG A CA 1
ATOM 1320 C C . ARG A 1 158 ? 45.702 -19.791 -76.231 1.00 53.38 158 ARG A C 1
ATOM 1322 O O . ARG A 1 158 ? 45.602 -19.013 -77.171 1.00 53.38 158 ARG A O 1
ATOM 1329 N N . GLU A 1 159 ? 46.230 -19.449 -75.055 1.00 55.41 159 GLU A N 1
ATOM 1330 C CA . GLU A 1 159 ? 47.218 -18.373 -74.824 1.00 55.41 159 GLU A CA 1
ATOM 1331 C C . GLU A 1 159 ? 46.965 -16.993 -75.479 1.00 55.41 159 GLU A C 1
ATOM 1333 O O . GLU A 1 159 ? 47.904 -16.265 -75.847 1.00 55.41 159 GLU A O 1
ATOM 1338 N N . ILE A 1 160 ? 45.707 -16.561 -75.595 1.00 57.69 160 ILE A N 1
ATOM 1339 C CA . ILE A 1 160 ? 45.444 -15.143 -75.844 1.00 57.69 160 ILE A CA 1
ATOM 1340 C C . ILE A 1 160 ? 45.477 -14.444 -74.492 1.00 57.69 160 ILE A C 1
ATOM 1342 O O . ILE A 1 160 ? 44.480 -14.344 -73.787 1.00 57.69 160 ILE A O 1
ATOM 1346 N N . VAL A 1 161 ? 46.676 -13.995 -74.124 1.00 67.19 161 VAL A N 1
ATOM 1347 C CA . VAL A 1 161 ? 46.892 -13.168 -72.938 1.00 67.19 161 VAL A CA 1
ATOM 1348 C C . VAL A 1 161 ? 45.940 -11.962 -73.015 1.00 67.19 161 VAL A C 1
ATOM 1350 O O . VAL A 1 161 ? 45.832 -11.366 -74.090 1.00 67.19 161 VAL A O 1
ATOM 1353 N N . PRO A 1 162 ? 45.245 -11.577 -71.933 1.00 68.00 162 PRO A N 1
ATOM 1354 C CA . PRO A 1 162 ? 44.267 -10.483 -71.945 1.00 68.00 162 PRO A CA 1
ATOM 1355 C C . PRO A 1 162 ? 44.783 -9.149 -72.511 1.00 68.00 162 PRO A C 1
ATOM 1357 O O . PRO A 1 162 ? 44.014 -8.351 -73.058 1.00 68.00 162 PRO A O 1
ATOM 1360 N N . GLU A 1 163 ? 46.096 -8.917 -72.435 1.00 72.31 163 GLU A N 1
ATOM 1361 C CA . GLU A 1 163 ? 46.764 -7.801 -73.109 1.00 72.31 163 GLU A CA 1
ATOM 1362 C C . GLU A 1 163 ? 46.595 -7.862 -74.636 1.00 72.31 163 GLU A C 1
ATOM 1364 O O . GLU A 1 163 ? 46.197 -6.869 -75.242 1.00 72.31 163 GLU A O 1
ATOM 1369 N N . LYS A 1 164 ? 46.761 -9.040 -75.255 1.00 76.75 164 LYS A N 1
ATOM 1370 C CA . LYS A 1 164 ? 46.556 -9.247 -76.700 1.00 76.75 164 LYS A CA 1
ATOM 1371 C C . LYS A 1 164 ? 45.107 -8.986 -77.114 1.00 76.75 164 LYS A C 1
ATOM 1373 O O . LYS A 1 164 ? 44.872 -8.412 -78.174 1.00 76.75 164 LYS A O 1
ATOM 1378 N N . ILE A 1 165 ? 44.126 -9.377 -76.291 1.00 78.75 165 ILE A N 1
ATOM 1379 C CA . ILE A 1 165 ? 42.702 -9.086 -76.559 1.00 78.75 165 ILE A CA 1
ATOM 1380 C C . ILE A 1 165 ? 42.486 -7.570 -76.603 1.00 78.75 165 ILE A C 1
ATOM 1382 O O . ILE A 1 165 ? 41.860 -7.050 -77.528 1.00 78.75 165 ILE A O 1
ATOM 1386 N N . SER A 1 166 ? 43.048 -6.856 -75.628 1.00 78.50 166 SER A N 1
ATOM 1387 C CA . SER A 1 166 ? 42.943 -5.399 -75.538 1.00 78.50 166 SER A CA 1
ATOM 1388 C C . SER A 1 166 ? 43.604 -4.709 -76.738 1.00 78.50 166 SER A C 1
ATOM 1390 O O . SER A 1 166 ? 43.001 -3.824 -77.341 1.00 78.50 166 SER A O 1
ATOM 1392 N N . GLU A 1 167 ? 44.794 -5.154 -77.150 1.00 78.94 167 GLU A N 1
ATOM 1393 C CA . GLU A 1 167 ? 45.495 -4.642 -78.336 1.00 78.94 167 GLU A CA 1
ATOM 1394 C C . GLU A 1 167 ? 44.690 -4.840 -79.626 1.00 78.94 167 GLU A C 1
ATOM 1396 O O . GLU A 1 167 ? 44.530 -3.896 -80.404 1.00 78.94 167 GLU A O 1
ATOM 1401 N N . VAL A 1 168 ? 44.125 -6.036 -79.840 1.00 81.62 168 VAL A N 1
ATOM 1402 C CA . VAL A 1 168 ? 43.275 -6.327 -81.007 1.00 81.62 168 VAL A CA 1
ATOM 1403 C C . VAL A 1 168 ? 42.056 -5.404 -81.033 1.00 81.62 168 VAL A C 1
ATOM 1405 O O . VAL A 1 168 ? 41.715 -4.858 -82.087 1.00 81.62 168 VAL A O 1
ATOM 1408 N N . ILE A 1 169 ? 41.410 -5.188 -79.882 1.00 82.69 169 ILE A N 1
ATOM 1409 C CA . ILE A 1 169 ? 40.263 -4.279 -79.765 1.00 82.69 169 ILE A CA 1
ATOM 1410 C C . ILE A 1 169 ? 40.676 -2.834 -80.084 1.00 82.69 169 ILE A C 1
ATOM 1412 O O . ILE A 1 169 ? 39.956 -2.158 -80.826 1.00 82.69 169 ILE A O 1
ATOM 1416 N N . ILE A 1 170 ? 41.820 -2.365 -79.574 1.00 82.69 170 ILE A N 1
ATOM 1417 C CA . ILE A 1 170 ? 42.317 -0.999 -79.800 1.00 82.69 170 ILE A CA 1
ATOM 1418 C C . ILE A 1 170 ? 42.680 -0.784 -81.269 1.00 82.69 170 ILE A C 1
ATOM 1420 O O . ILE A 1 170 ? 42.205 0.177 -81.860 1.00 82.69 170 ILE A O 1
ATOM 1424 N N . VAL A 1 171 ? 43.463 -1.666 -81.895 1.00 82.62 171 VAL A N 1
ATOM 1425 C CA . VAL A 1 171 ? 43.873 -1.502 -83.304 1.00 82.62 171 VAL A CA 1
ATOM 1426 C C . VAL A 1 171 ? 42.665 -1.508 -84.239 1.00 82.62 171 VAL A C 1
ATOM 1428 O O . VAL A 1 171 ? 42.603 -0.708 -85.173 1.00 82.62 171 VAL A O 1
ATOM 1431 N N . LYS A 1 172 ? 41.688 -2.387 -83.980 1.00 84.31 172 LYS A N 1
ATOM 1432 C CA . LYS A 1 172 ? 40.496 -2.521 -84.823 1.00 84.31 172 LYS A CA 1
ATOM 1433 C C . LYS A 1 172 ? 39.549 -1.324 -84.709 1.00 84.31 172 LYS A C 1
ATOM 1435 O O . LYS A 1 172 ? 39.015 -0.895 -85.727 1.00 84.31 172 LYS A O 1
ATOM 1440 N N . ASN A 1 173 ? 39.319 -0.807 -83.500 1.00 86.50 173 ASN A N 1
ATOM 1441 C CA . ASN A 1 173 ? 38.324 0.250 -83.266 1.00 86.50 173 ASN A CA 1
ATOM 1442 C C . ASN A 1 173 ? 38.932 1.662 -83.183 1.00 86.50 173 ASN A C 1
ATOM 1444 O O . ASN A 1 173 ? 38.258 2.638 -83.501 1.00 86.50 173 ASN A O 1
ATOM 1448 N N . PHE A 1 174 ? 40.202 1.782 -82.790 1.00 84.50 174 PHE A N 1
ATOM 1449 C CA . PHE A 1 174 ? 40.922 3.039 -82.556 1.00 84.50 174 PHE A CA 1
ATOM 1450 C C . PHE A 1 174 ? 42.318 3.024 -83.222 1.00 84.50 174 PHE A C 1
ATOM 1452 O O . PHE A 1 174 ? 43.342 3.132 -82.540 1.00 84.50 174 PHE A O 1
ATOM 1459 N N . PRO A 1 175 ? 42.398 2.935 -84.565 1.00 78.00 175 PRO A N 1
ATOM 1460 C CA . PRO A 1 175 ? 43.652 2.709 -85.298 1.00 78.00 175 PRO A CA 1
ATOM 1461 C C . PRO A 1 175 ? 44.711 3.812 -85.118 1.00 78.00 175 PRO A C 1
ATOM 1463 O O . PRO A 1 175 ? 45.898 3.563 -85.329 1.00 78.00 175 PRO A O 1
ATOM 1466 N N . ASN A 1 176 ? 44.301 5.017 -84.708 1.00 79.69 176 ASN A N 1
ATOM 1467 C CA . ASN A 1 176 ? 45.215 6.124 -84.410 1.00 79.69 176 ASN A CA 1
ATOM 1468 C C . ASN A 1 176 ? 45.843 6.015 -83.008 1.00 79.69 176 ASN A C 1
ATOM 1470 O O . ASN A 1 176 ? 46.950 6.498 -82.814 1.00 79.69 176 ASN A O 1
ATOM 1474 N N . MET A 1 177 ? 45.192 5.342 -82.048 1.00 74.94 177 MET A N 1
ATOM 1475 C CA . MET A 1 177 ? 45.724 5.183 -80.685 1.00 74.94 177 MET A CA 1
ATOM 1476 C C . MET A 1 177 ? 46.784 4.080 -80.583 1.00 74.94 177 MET A C 1
ATOM 1478 O O . MET A 1 177 ? 47.703 4.188 -79.778 1.00 74.94 177 MET A O 1
ATOM 1482 N N . GLY A 1 178 ? 46.706 3.049 -81.431 1.00 63.94 178 GLY A N 1
ATOM 1483 C CA . GLY A 1 178 ? 47.661 1.934 -81.429 1.00 63.94 178 GLY A CA 1
ATOM 1484 C C . GLY A 1 178 ? 49.072 2.277 -81.930 1.00 63.94 178 GLY A C 1
ATOM 1485 O O . GLY A 1 178 ? 49.962 1.440 -81.828 1.00 63.94 178 GLY A O 1
ATOM 1486 N N . LYS A 1 179 ? 49.291 3.478 -82.489 1.00 64.38 179 LYS A N 1
ATOM 1487 C CA . LYS A 1 179 ? 50.583 3.894 -83.069 1.00 64.38 179 LYS A CA 1
ATOM 1488 C C . LYS A 1 179 ? 51.417 4.805 -82.162 1.00 64.38 179 LYS A C 1
ATOM 1490 O O . LYS A 1 179 ? 52.619 4.904 -82.380 1.00 64.38 179 LYS A O 1
ATOM 1495 N N . GLU A 1 180 ? 50.803 5.468 -81.178 1.00 54.12 180 GLU A N 1
ATOM 1496 C CA . GLU A 1 180 ? 51.443 6.568 -80.434 1.00 54.12 180 GLU A CA 1
ATOM 1497 C C . GLU A 1 180 ? 51.752 6.254 -78.960 1.00 54.12 180 GLU A C 1
ATOM 1499 O O . GLU A 1 180 ? 52.590 6.934 -78.372 1.00 54.12 180 GLU A O 1
ATOM 1504 N N . THR A 1 181 ? 51.160 5.219 -78.345 1.00 56.06 181 THR A N 1
ATOM 1505 C CA . THR A 1 181 ? 51.443 4.867 -76.935 1.00 56.06 181 THR A CA 1
ATOM 1506 C C . THR A 1 181 ? 51.365 3.362 -76.656 1.00 56.06 181 THR A C 1
ATOM 1508 O O . THR A 1 181 ? 50.481 2.668 -77.153 1.00 56.06 181 THR A O 1
ATOM 1511 N N . ALA A 1 182 ? 52.281 2.845 -75.826 1.00 62.28 182 ALA A N 1
ATOM 1512 C CA . ALA A 1 182 ? 52.204 1.482 -75.296 1.00 62.28 182 ALA A CA 1
ATOM 1513 C C . ALA A 1 182 ? 51.118 1.423 -74.207 1.00 62.28 182 ALA A C 1
ATOM 1515 O O . ALA A 1 182 ? 51.253 2.059 -73.161 1.00 62.28 182 ALA A O 1
ATOM 1516 N N . THR A 1 183 ? 50.034 0.682 -74.448 1.00 68.25 183 THR A N 1
ATOM 1517 C CA . THR A 1 183 ? 48.961 0.509 -73.456 1.00 68.25 183 THR A CA 1
ATOM 1518 C C . THR A 1 183 ? 49.453 -0.410 -72.339 1.00 68.25 183 THR A C 1
ATOM 1520 O O . THR A 1 183 ? 49.811 -1.554 -72.597 1.00 68.25 183 THR A O 1
ATOM 1523 N N . GLN A 1 184 ? 49.482 0.075 -71.096 1.00 73.62 184 GLN A N 1
ATOM 1524 C CA . GLN A 1 184 ? 49.887 -0.724 -69.936 1.00 73.62 184 GLN A CA 1
ATOM 1525 C C . GLN A 1 184 ? 48.654 -1.235 -69.187 1.00 73.62 184 GLN A C 1
ATOM 1527 O O . GLN A 1 184 ? 47.908 -0.457 -68.592 1.00 73.62 184 GLN A O 1
ATOM 1532 N N . VAL A 1 185 ? 48.449 -2.552 -69.202 1.00 76.94 185 VAL A N 1
ATOM 1533 C CA . VAL A 1 185 ? 47.422 -3.221 -68.396 1.00 76.94 185 VAL A CA 1
ATOM 1534 C C . VAL A 1 185 ? 48.043 -3.610 -67.060 1.00 76.94 185 VAL A C 1
ATOM 1536 O O . VAL A 1 185 ? 48.977 -4.400 -67.009 1.00 76.94 185 VAL A O 1
ATOM 1539 N N . GLN A 1 186 ? 47.532 -3.057 -65.958 1.00 78.88 186 GLN A N 1
ATOM 1540 C CA . GLN A 1 186 ? 48.074 -3.371 -64.632 1.00 78.88 186 GLN A CA 1
ATOM 1541 C C . GLN A 1 186 ? 47.554 -4.703 -64.078 1.00 78.88 186 GLN A C 1
ATOM 1543 O O . GLN A 1 186 ? 48.263 -5.400 -63.354 1.00 78.88 186 GLN A O 1
ATOM 1548 N N . LYS A 1 187 ? 46.292 -5.040 -64.362 1.00 80.31 187 LYS A N 1
ATOM 1549 C CA . LYS A 1 187 ? 45.659 -6.281 -63.914 1.00 80.31 187 LYS A CA 1
ATOM 1550 C C . LYS A 1 187 ? 44.434 -6.586 -64.761 1.00 80.31 187 LYS A C 1
ATOM 1552 O O . LYS A 1 187 ? 43.648 -5.689 -65.052 1.00 80.31 187 LYS A O 1
ATOM 1557 N N . HIS A 1 188 ? 44.235 -7.861 -65.063 1.00 79.88 188 HIS A N 1
ATOM 1558 C CA . HIS A 1 188 ? 43.035 -8.368 -65.710 1.00 79.88 188 HIS A CA 1
ATOM 1559 C C . HIS A 1 188 ? 42.252 -9.286 -64.762 1.00 79.88 188 HIS A C 1
ATOM 1561 O O . HIS A 1 188 ? 42.842 -9.971 -63.921 1.00 79.88 188 HIS A O 1
ATOM 1567 N N . ARG A 1 189 ? 40.921 -9.270 -64.875 1.00 80.44 189 ARG A N 1
ATOM 1568 C CA . ARG A 1 189 ? 40.013 -10.201 -64.200 1.00 80.44 189 ARG A CA 1
ATOM 1569 C C . ARG A 1 189 ? 38.801 -10.462 -65.082 1.00 80.44 189 ARG A C 1
ATOM 1571 O O . ARG A 1 189 ? 38.171 -9.512 -65.540 1.00 80.44 189 ARG A O 1
ATOM 1578 N N . GLU A 1 190 ? 38.456 -11.730 -65.220 1.00 80.50 190 GLU A N 1
ATOM 1579 C CA . GLU A 1 190 ? 37.210 -12.174 -65.832 1.00 80.50 190 GLU A CA 1
ATOM 1580 C C . GLU A 1 190 ? 36.129 -12.267 -64.753 1.00 80.50 190 GLU A C 1
ATOM 1582 O O . GLU A 1 190 ? 36.391 -12.654 -63.610 1.00 80.50 190 GLU A O 1
ATOM 1587 N N . SER A 1 191 ? 34.913 -11.860 -65.095 1.00 79.31 191 SER A N 1
ATOM 1588 C CA . SER A 1 191 ? 33.751 -11.970 -64.219 1.00 79.31 191 SER A CA 1
ATOM 1589 C C . SER A 1 191 ? 32.597 -12.546 -65.020 1.00 79.31 191 SER A C 1
ATOM 1591 O O . SER A 1 191 ? 32.173 -11.931 -65.998 1.00 79.31 191 SER A O 1
ATOM 1593 N N . GLN A 1 192 ? 32.087 -13.698 -64.596 1.00 74.31 192 GLN A N 1
ATOM 1594 C CA . GLN A 1 192 ? 30.881 -14.293 -65.162 1.00 74.31 192 GLN A CA 1
ATOM 1595 C C . GLN A 1 192 ? 29.650 -13.645 -64.517 1.00 74.31 192 GLN A C 1
ATOM 1597 O O . GLN A 1 192 ? 29.647 -13.359 -63.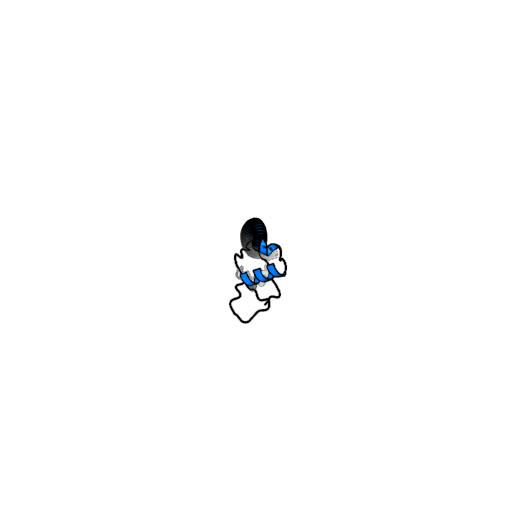316 1.00 74.31 192 GLN A O 1
ATOM 1602 N N . ALA A 1 193 ? 28.615 -13.381 -65.314 1.00 65.25 193 ALA A N 1
ATOM 1603 C CA . ALA A 1 193 ? 27.313 -13.015 -64.772 1.00 65.25 193 ALA A CA 1
ATOM 1604 C C . ALA A 1 193 ? 26.695 -14.278 -64.152 1.00 65.25 193 ALA A C 1
ATOM 1606 O O . ALA A 1 193 ? 26.452 -15.246 -64.871 1.00 65.25 193 ALA A O 1
ATOM 1607 N N . GLY A 1 194 ? 26.530 -14.278 -62.827 1.00 52.22 194 GLY A N 1
ATOM 1608 C CA . GLY A 1 194 ? 25.779 -15.304 -62.097 1.00 52.22 194 GLY A CA 1
ATOM 1609 C C . GLY A 1 194 ? 24.277 -15.090 -62.183 1.00 52.22 194 GLY A C 1
ATOM 1610 O O . GLY A 1 194 ? 23.864 -13.920 -62.364 1.00 52.22 194 GLY A O 1
#

Organism: Lipotes vexillifer (NCBI:txid118797)

Foldseek 3Di:
DDDDPPPDDPPPPPCPPPPDDDPVVLVPDDPVVNVVVVVVVVVVVVVVVVVVVVVVVVVVVVVVVVVVVVVVVVVVVVVVVVVVVVVVVVVVVVVVVVVVVVVVVVVVVVVVVVVVVVVVVVVVVVVVVVVVVVVVVVVCVVCVPPDDDPDPDDDDDDDPDVLNVVLVVCCVPPVPVNPPDDDDDPDDDDDDDD

InterPro domains:
  IPR004244 Transposase, L1 [PTHR11505] (18-187)